Protein AF-A0AA35YUV9-F1 (afdb_monomer)

Solvent-accessible surface area (backbone atoms only — not comparable to full-atom values): 14793 Å² total; per-residue (Å²): 136,84,79,84,72,57,74,78,54,50,56,56,52,52,52,54,55,54,56,64,68,69,67,79,79,71,84,78,80,85,74,84,84,80,89,80,92,79,80,92,79,88,80,82,92,76,89,76,91,75,81,90,77,89,75,86,76,82,78,80,78,82,78,79,84,76,82,74,80,74,80,83,74,73,78,74,83,79,79,75,75,82,75,80,83,77,78,78,79,74,89,76,90,64,97,58,78,59,70,61,61,52,51,54,54,49,54,51,50,49,55,52,49,54,51,51,53,51,51,52,51,50,53,54,50,53,54,48,52,53,48,51,53,51,53,56,65,50,43,59,62,48,53,51,50,52,53,50,53,52,53,53,51,50,53,51,51,52,51,50,52,55,52,48,56,54,49,49,56,52,52,52,53,51,52,51,51,50,53,53,50,53,52,50,51,52,52,49,52,54,51,49,55,52,50,51,55,49,52,53,53,51,51,54,52,50,52,52,52,50,52,52,52,49,54,53,50,52,53,50,53,52,52,53,52,52,53,54,53,54,56,66,74,74,108

pLDDT: mean 80.5, std 20.23, range [40.19, 98.62]

Foldseek 3Di:
DDPPDDPVVVVVVVVVVVVVVPPPPDDDDDDDDDDDDDDDDDDDDDDDDDDDDDDPPPPPPPPPPPPPPPPPPPPPPPPPPPPPPPPPPDPDDDPDPCVVVVVVVVVVVVVVVVVVVVVVVVVVVVVVVVVVVVCVVVPVVVVVVVVVVVVVVVVVVVVVVVVVVVVVVVVVVVVVVVVVVVVVVVVVVVVVVVVVVVVVVVVVVVVVVVVVVVVVVVVVVVVVVVVVVVVVVVD

Mean predicted aligned error: 17.8 Å

Sequence (235 aa):
MLKTVDSKNQILVKYLASINSSVLTGVLPQKEAEGSSKASNAPKKKKHVGKALTMEEEFSSQSTEVERMIHDEEPNDDDIMVSFTDIQFGPREENVPGSLIMSERLAFHSKSYDYEIQKLHGVAKEHHELFVEQVTKMKEPVDLKIAKLKSELSKEVQKMEQNYTLLHGQVDVITTAIAMWLSLILSILISLKSIQKRILRCSKRWMNHYQVSRSLFLRLIFRINQQSLKRLFLN

Structure (mmCIF, N/CA/C/O backbone):
data_AF-A0AA35YUV9-F1
#
_entry.id   AF-A0AA35YUV9-F1
#
loop_
_atom_site.group_PDB
_atom_site.id
_atom_site.type_symbol
_atom_site.label_atom_id
_atom_site.label_alt_id
_atom_site.label_comp_id
_atom_site.label_asym_id
_atom_site.label_entity_id
_atom_site.label_seq_id
_atom_site.pdbx_PDB_ins_code
_atom_site.Cartn_x
_atom_site.Cartn_y
_atom_site.Cartn_z
_atom_site.occupancy
_atom_site.B_iso_or_equiv
_atom_site.auth_seq_id
_atom_site.auth_comp_id
_atom_site.auth_asym_id
_atom_site.auth_atom_id
_atom_site.pdbx_PDB_model_num
ATOM 1 N N . MET A 1 1 ? -13.696 -24.978 -24.643 1.00 43.41 1 MET A N 1
ATOM 2 C CA . MET A 1 1 ? -12.749 -25.655 -23.730 1.00 43.41 1 MET A CA 1
ATOM 3 C C . MET A 1 1 ? -12.412 -24.707 -22.586 1.00 43.41 1 MET A C 1
ATOM 5 O O . MET A 1 1 ? -11.595 -23.813 -22.764 1.00 43.41 1 MET A O 1
ATOM 9 N N . LEU A 1 2 ? -13.110 -24.838 -21.456 1.00 49.72 2 LEU A N 1
ATOM 10 C CA . LEU A 1 2 ? -12.854 -24.060 -20.240 1.00 49.72 2 LEU A CA 1
ATOM 11 C C . LEU A 1 2 ? -11.684 -24.714 -19.503 1.00 49.72 2 LEU A C 1
ATOM 13 O O . LEU A 1 2 ? -11.791 -25.861 -19.079 1.00 49.72 2 LEU A O 1
ATOM 17 N N . LYS A 1 3 ? -10.548 -24.015 -19.413 1.00 67.06 3 LYS A N 1
ATOM 18 C CA . LYS A 1 3 ? -9.411 -24.473 -18.610 1.00 67.06 3 LYS A CA 1
ATOM 19 C C . LYS A 1 3 ? -9.825 -24.419 -17.140 1.00 67.06 3 LYS A C 1
ATOM 21 O O . LYS A 1 3 ? -10.198 -23.359 -16.646 1.00 67.06 3 LYS A O 1
ATOM 26 N N . THR A 1 4 ? -9.782 -25.565 -16.474 1.00 67.19 4 THR A N 1
ATOM 27 C CA . THR A 1 4 ? -9.941 -25.717 -15.028 1.00 67.19 4 THR A CA 1
ATOM 28 C C . THR A 1 4 ? -8.935 -24.816 -14.318 1.00 67.19 4 THR A C 1
ATOM 30 O O . THR A 1 4 ? -7.729 -25.045 -14.369 1.00 67.19 4 THR A O 1
ATOM 33 N N . VAL A 1 5 ? -9.437 -23.740 -13.714 1.00 72.50 5 VAL A N 1
ATOM 34 C CA . VAL A 1 5 ? -8.644 -22.845 -12.871 1.00 72.50 5 VAL A CA 1
ATOM 35 C C . VAL A 1 5 ? -8.341 -23.584 -11.572 1.00 72.50 5 VAL A C 1
ATOM 37 O O . VAL A 1 5 ? -9.255 -24.087 -10.918 1.00 72.50 5 VAL A O 1
ATOM 40 N N . ASP A 1 6 ? -7.054 -23.658 -11.239 1.00 79.69 6 ASP A N 1
ATOM 41 C CA . ASP A 1 6 ? -6.516 -24.266 -10.022 1.00 79.69 6 ASP A CA 1
ATOM 42 C C . ASP A 1 6 ? -7.277 -23.777 -8.773 1.00 79.69 6 ASP A C 1
ATOM 44 O O . ASP A 1 6 ? -7.569 -22.584 -8.635 1.00 79.69 6 ASP A O 1
ATOM 48 N N . SER A 1 7 ? -7.631 -24.689 -7.866 1.00 80.69 7 SER A N 1
ATOM 49 C CA . SER A 1 7 ? -8.512 -24.409 -6.722 1.00 80.69 7 SER A CA 1
ATOM 50 C C . SER A 1 7 ? -7.924 -23.362 -5.771 1.00 80.69 7 SER A C 1
ATOM 52 O O . SER A 1 7 ? -8.668 -22.592 -5.164 1.00 80.69 7 SER A O 1
ATOM 54 N N . LYS A 1 8 ? -6.592 -23.240 -5.722 1.00 80.88 8 LYS A N 1
ATOM 55 C CA . LYS A 1 8 ? -5.897 -22.189 -4.960 1.00 80.88 8 LYS A CA 1
ATOM 56 C C . LYS A 1 8 ? -6.144 -20.786 -5.520 1.00 80.88 8 LYS A C 1
ATOM 58 O O . LYS A 1 8 ? -6.240 -19.826 -4.757 1.00 80.88 8 LYS A O 1
ATOM 63 N N . ASN A 1 9 ? -6.348 -20.664 -6.830 1.00 81.75 9 ASN A N 1
ATOM 64 C CA . ASN A 1 9 ? -6.646 -19.383 -7.466 1.00 81.75 9 ASN A CA 1
ATOM 65 C C . ASN A 1 9 ? -8.116 -18.970 -7.299 1.00 81.75 9 ASN A C 1
ATOM 67 O O . ASN A 1 9 ? -8.424 -17.788 -7.432 1.00 81.75 9 ASN A O 1
ATOM 71 N N . GLN A 1 10 ? -9.027 -19.886 -6.942 1.00 83.81 10 GLN A N 1
ATOM 72 C CA . GLN A 1 10 ? -10.427 -19.520 -6.687 1.00 83.81 10 GLN A CA 1
ATOM 73 C C . GLN A 1 10 ? -10.596 -18.637 -5.448 1.00 83.81 10 GLN A C 1
ATOM 75 O O . GLN A 1 10 ? -11.445 -17.748 -5.453 1.00 83.81 10 GLN A O 1
ATOM 80 N N . ILE A 1 11 ? -9.791 -18.846 -4.403 1.00 84.19 11 ILE A N 1
ATOM 81 C CA . ILE A 1 11 ? -9.849 -18.025 -3.184 1.00 84.19 11 ILE A CA 1
ATOM 82 C C . ILE A 1 11 ? -9.419 -16.588 -3.503 1.00 84.19 11 ILE A C 1
ATOM 84 O O . ILE A 1 11 ? -10.098 -15.639 -3.118 1.00 84.19 11 ILE A O 1
ATOM 88 N N . LEU A 1 12 ? -8.348 -16.430 -4.285 1.00 81.00 12 LEU A N 1
ATOM 89 C CA . LEU A 1 12 ? -7.831 -15.123 -4.692 1.00 81.00 12 LEU A CA 1
ATOM 90 C C . LEU A 1 12 ? -8.812 -14.379 -5.612 1.00 81.00 12 LEU A C 1
ATOM 92 O O . LEU A 1 12 ? -9.040 -13.183 -5.439 1.00 81.00 12 LEU A O 1
ATOM 96 N N . VAL A 1 13 ? -9.461 -15.094 -6.538 1.00 86.88 13 VAL A N 1
ATOM 97 C CA . VAL A 1 13 ? -10.505 -14.528 -7.408 1.00 86.88 13 VAL A CA 1
ATOM 98 C C . VAL A 1 13 ? -11.741 -14.108 -6.601 1.00 86.88 13 VAL A C 1
ATOM 100 O O . VAL A 1 13 ? -12.273 -13.025 -6.839 1.00 86.88 13 VAL A O 1
ATOM 103 N N . LYS A 1 14 ? -12.174 -14.903 -5.610 1.00 86.44 14 LYS A N 1
ATOM 104 C CA . LYS A 1 14 ? -13.286 -14.532 -4.713 1.00 86.44 14 LYS A CA 1
ATOM 105 C C . LYS A 1 14 ? -12.957 -13.304 -3.861 1.00 86.44 14 LYS A C 1
ATOM 107 O O . LYS A 1 14 ? -13.803 -12.427 -3.716 1.00 86.44 14 LYS A O 1
ATOM 112 N N . TYR A 1 15 ? -11.732 -13.212 -3.348 1.00 82.88 15 TYR A N 1
ATOM 113 C CA . TYR A 1 15 ? -11.291 -12.070 -2.548 1.00 82.88 15 TYR A CA 1
ATOM 114 C C . TYR A 1 15 ? -11.245 -10.774 -3.376 1.00 82.88 15 TYR A C 1
ATOM 116 O O . TYR A 1 15 ? -11.779 -9.749 -2.957 1.00 82.88 15 TYR A O 1
ATOM 124 N N . LEU A 1 16 ? -10.707 -10.829 -4.601 1.00 82.88 16 LEU A N 1
ATOM 125 C CA . LEU A 1 16 ? -10.675 -9.678 -5.513 1.00 82.88 16 LEU A CA 1
ATOM 126 C C . LEU A 1 16 ? -12.077 -9.239 -5.969 1.00 82.88 16 LEU A C 1
ATOM 128 O O . LEU A 1 16 ? -12.342 -8.042 -6.073 1.00 82.88 16 LEU A O 1
ATOM 132 N N . ALA A 1 17 ? -12.996 -10.184 -6.191 1.00 79.94 17 ALA A N 1
ATOM 133 C CA . ALA A 1 17 ? -14.391 -9.866 -6.497 1.00 79.94 17 ALA A CA 1
ATOM 134 C C . ALA A 1 17 ? -15.101 -9.168 -5.319 1.00 79.94 17 ALA A C 1
ATOM 136 O O . ALA A 1 17 ? -15.888 -8.247 -5.536 1.00 79.94 17 ALA A O 1
ATOM 137 N N . SER A 1 18 ? -14.781 -9.548 -4.076 1.00 77.94 18 SER A N 1
ATOM 138 C CA . SER A 1 18 ? -15.351 -8.933 -2.870 1.00 77.94 18 SER A CA 1
ATOM 139 C C . SER A 1 18 ? -14.899 -7.484 -2.662 1.00 77.94 18 SER A C 1
ATOM 141 O O . SER A 1 18 ? -15.686 -6.673 -2.180 1.00 77.94 18 SER A O 1
ATOM 143 N N . ILE A 1 19 ? -13.660 -7.141 -3.029 1.00 76.06 19 ILE A N 1
ATOM 144 C CA . ILE A 1 19 ? -13.126 -5.775 -2.883 1.00 76.06 19 ILE A CA 1
ATOM 145 C C . ILE A 1 19 ? -13.772 -4.822 -3.896 1.00 76.06 19 ILE A C 1
ATOM 147 O O . ILE A 1 19 ? -14.133 -3.699 -3.556 1.00 76.06 19 ILE A O 1
ATOM 151 N N . ASN A 1 20 ? -13.982 -5.273 -5.133 1.00 66.31 20 ASN A N 1
ATOM 152 C CA . ASN A 1 20 ? -14.582 -4.424 -6.165 1.00 66.31 20 ASN A CA 1
ATOM 153 C C . ASN A 1 20 ? -16.078 -4.160 -5.927 1.00 66.31 20 ASN A C 1
ATOM 155 O O . ASN A 1 20 ? -16.602 -3.149 -6.389 1.00 66.31 20 ASN A O 1
ATOM 159 N N . SER A 1 21 ? -16.763 -5.033 -5.182 1.00 62.94 21 SER A N 1
ATOM 160 C CA . SER A 1 21 ? -18.184 -4.863 -4.862 1.00 62.94 21 SER A CA 1
ATOM 161 C C . SER A 1 21 ? -18.452 -3.823 -3.768 1.00 62.94 21 SER A C 1
ATOM 163 O O . SER A 1 21 ? -19.570 -3.317 -3.701 1.00 62.94 21 SER A O 1
ATOM 165 N N . SER A 1 22 ? -17.482 -3.499 -2.904 1.00 53.88 22 SER A N 1
ATOM 166 C CA . SER A 1 22 ? -17.700 -2.572 -1.781 1.00 53.88 22 SER A CA 1
ATOM 167 C C . SER A 1 22 ? -17.312 -1.121 -2.084 1.00 53.88 22 SER A C 1
ATOM 169 O O . SER A 1 22 ? -17.716 -0.220 -1.354 1.00 53.88 22 SER A O 1
ATOM 171 N N . VAL A 1 23 ? -16.582 -0.865 -3.175 1.00 53.91 23 VAL A N 1
ATOM 172 C CA . VAL A 1 23 ? -16.054 0.475 -3.499 1.00 53.91 23 VAL A CA 1
ATOM 173 C C . VAL A 1 23 ? -17.002 1.310 -4.381 1.00 53.91 23 VAL A C 1
ATOM 175 O O . VAL A 1 23 ? -16.834 2.521 -4.478 1.00 53.91 23 VAL A O 1
ATOM 178 N N . LEU A 1 24 ? -18.050 0.728 -4.979 1.00 50.75 24 LEU A N 1
ATOM 179 C CA . LEU A 1 24 ? -18.859 1.436 -5.988 1.00 50.75 24 LEU A CA 1
ATOM 180 C C . LEU A 1 24 ? -20.084 2.220 -5.464 1.00 50.75 24 LEU A C 1
ATOM 182 O O . LEU A 1 24 ? -20.829 2.762 -6.274 1.00 50.75 24 LEU A O 1
ATOM 186 N N . THR A 1 25 ? -20.306 2.338 -4.147 1.00 49.75 25 THR A N 1
ATOM 187 C CA . THR A 1 25 ? -21.496 3.067 -3.632 1.00 49.75 25 THR A CA 1
ATOM 188 C C . THR A 1 25 ? -21.218 3.998 -2.447 1.00 49.75 25 THR A C 1
ATOM 190 O O . THR A 1 25 ? -22.087 4.241 -1.615 1.00 49.75 25 THR A O 1
ATOM 193 N N . GLY A 1 26 ? -20.002 4.541 -2.360 1.00 45.31 26 GLY A N 1
ATOM 194 C CA . GLY A 1 26 ? -19.625 5.521 -1.340 1.00 45.31 26 GLY A CA 1
ATOM 195 C C . GLY A 1 26 ? -19.586 6.940 -1.895 1.00 45.31 26 GLY A C 1
ATOM 196 O O . GLY A 1 26 ? -18.556 7.380 -2.394 1.00 45.31 26 GLY A O 1
ATOM 197 N N . VAL A 1 27 ? -20.713 7.643 -1.798 1.00 46.81 27 VAL A N 1
ATOM 198 C CA . VAL A 1 27 ? -20.853 9.091 -1.999 1.00 46.81 27 VAL A CA 1
ATOM 199 C C . VAL A 1 27 ? -19.763 9.836 -1.216 1.00 46.81 27 VAL A C 1
ATOM 201 O O . VAL A 1 27 ? -19.662 9.718 0.003 1.00 46.81 27 VAL A O 1
ATOM 204 N N . LEU A 1 28 ? -18.943 10.595 -1.941 1.00 40.97 28 LEU A N 1
ATOM 205 C CA . LEU A 1 28 ? -17.886 11.457 -1.414 1.00 40.97 28 LEU A CA 1
ATOM 206 C C . LEU A 1 28 ? -18.519 12.669 -0.702 1.00 40.97 28 LEU A C 1
ATOM 208 O O . LEU A 1 28 ? -19.217 13.440 -1.364 1.00 40.97 28 LEU A O 1
ATOM 212 N N . PRO A 1 29 ? -18.278 12.905 0.601 1.00 45.56 29 PRO A N 1
ATOM 213 C CA . PRO A 1 29 ? -18.616 14.183 1.204 1.00 45.56 29 PRO A CA 1
ATOM 214 C C . PRO A 1 29 ? -17.596 15.226 0.734 1.00 45.56 29 PRO A C 1
ATOM 216 O O . PRO A 1 29 ? -16.416 15.174 1.087 1.00 45.56 29 PRO A O 1
ATOM 219 N N . GLN A 1 30 ? -18.060 16.181 -0.076 1.00 48.44 30 GLN A N 1
ATOM 220 C CA . GLN A 1 30 ? -17.361 17.443 -0.300 1.00 48.44 30 GLN A CA 1
ATOM 221 C C . GLN A 1 30 ? -17.155 18.125 1.053 1.00 48.44 30 GLN A C 1
ATOM 223 O O . GLN A 1 30 ? -18.113 18.535 1.705 1.00 48.44 30 GLN A O 1
ATOM 228 N N . LYS A 1 31 ? -15.896 18.235 1.476 1.00 52.25 31 LYS A N 1
ATOM 229 C CA . LYS A 1 31 ? -15.502 19.080 2.598 1.00 52.25 31 LYS A CA 1
ATOM 230 C C . LYS A 1 31 ? -14.867 20.334 2.017 1.00 52.25 31 LYS A C 1
ATOM 232 O O . LYS A 1 31 ? -13.771 20.283 1.463 1.00 52.25 31 LYS A O 1
ATOM 237 N N . GLU A 1 32 ? -15.622 21.421 2.092 1.00 43.94 32 GLU A N 1
ATOM 238 C CA . GLU A 1 32 ? -15.197 22.763 1.721 1.00 43.94 32 GLU A CA 1
ATOM 239 C C . GLU A 1 32 ? -13.959 23.162 2.529 1.00 43.94 32 GLU A C 1
ATOM 241 O O . GLU A 1 32 ? -13.873 22.957 3.743 1.00 43.94 32 GLU A O 1
ATOM 246 N N . ALA A 1 33 ? -12.973 23.682 1.808 1.00 46.41 33 ALA A N 1
ATOM 247 C CA . ALA A 1 33 ? -11.732 24.195 2.342 1.00 46.41 33 ALA A CA 1
ATOM 248 C C . ALA A 1 33 ? -11.837 25.720 2.462 1.00 46.41 33 ALA A C 1
ATOM 250 O O . ALA A 1 33 ? -11.680 26.435 1.477 1.00 46.41 33 ALA A O 1
ATOM 251 N N . GLU A 1 34 ? -12.031 26.207 3.682 1.00 44.97 34 GLU A N 1
ATOM 252 C CA . GLU A 1 34 ? -11.594 27.536 4.114 1.00 44.97 34 GLU A CA 1
ATOM 253 C C . GLU A 1 34 ? -10.526 27.280 5.190 1.00 44.97 34 GLU A C 1
ATOM 255 O O . GLU A 1 34 ? -10.748 26.555 6.154 1.00 44.97 34 GLU A O 1
ATOM 260 N N . GLY A 1 35 ? -9.262 27.644 5.000 1.00 55.53 35 GLY A N 1
ATOM 261 C CA . GLY A 1 35 ? -8.818 29.027 4.938 1.00 55.53 35 GLY A CA 1
ATOM 262 C C . GLY A 1 35 ? -8.160 29.377 6.276 1.00 55.53 35 GLY A C 1
ATOM 263 O O . GLY A 1 35 ? -8.787 29.968 7.144 1.00 55.53 35 GLY A O 1
ATOM 264 N N . SER A 1 36 ? -6.893 28.999 6.481 1.00 47.97 36 SER A N 1
ATOM 265 C CA . SER A 1 36 ? -6.099 29.579 7.572 1.00 47.97 36 SER A CA 1
ATOM 266 C C . SER A 1 36 ? -4.606 29.526 7.269 1.00 47.97 36 SER A C 1
ATOM 268 O O . SER A 1 36 ? -3.929 28.508 7.394 1.00 47.97 36 SER A O 1
ATOM 270 N N . SER A 1 37 ? -4.108 30.675 6.837 1.00 62.41 37 SER A N 1
ATOM 271 C CA . SER A 1 37 ? -2.704 31.032 6.743 1.00 62.41 37 SER A CA 1
ATOM 272 C C . SER A 1 37 ? -2.105 31.180 8.145 1.00 62.41 37 SER A C 1
ATOM 274 O O . SER A 1 37 ? -2.557 32.005 8.938 1.00 62.41 37 SER A O 1
ATOM 276 N N . LYS A 1 38 ? -1.032 30.436 8.452 1.00 49.50 38 LYS A N 1
ATOM 277 C CA . LYS A 1 38 ? -0.156 30.783 9.581 1.00 49.50 38 LYS A CA 1
ATOM 278 C C . LYS A 1 38 ? 1.299 30.365 9.369 1.00 49.50 38 LYS A C 1
ATOM 280 O O . LYS A 1 38 ? 1.666 29.203 9.469 1.00 49.50 38 LYS A O 1
ATOM 285 N N . ALA A 1 39 ? 2.075 31.401 9.055 1.00 44.09 39 ALA A N 1
ATOM 286 C CA . ALA A 1 39 ? 3.432 31.717 9.491 1.00 44.09 39 ALA A CA 1
ATOM 287 C C . ALA A 1 39 ? 4.390 30.564 9.841 1.00 44.09 39 ALA A C 1
ATOM 289 O O . ALA A 1 39 ? 4.284 29.895 10.867 1.00 44.09 39 ALA A O 1
ATOM 290 N N . SER A 1 40 ? 5.433 30.486 9.015 1.00 58.78 40 SER A N 1
ATOM 291 C CA . SER A 1 40 ? 6.710 29.834 9.273 1.00 58.78 40 SER A CA 1
ATOM 292 C C . SER A 1 40 ? 7.345 30.298 10.584 1.00 58.78 40 SER A C 1
ATOM 294 O O . SER A 1 40 ? 7.550 31.495 10.768 1.00 58.78 40 SER A O 1
ATOM 296 N N . ASN A 1 41 ? 7.777 29.355 11.418 1.00 50.81 41 ASN A N 1
ATOM 297 C CA . ASN A 1 41 ? 8.855 29.579 12.375 1.00 50.81 41 ASN A CA 1
ATOM 298 C C . ASN A 1 41 ? 9.716 28.316 12.467 1.00 50.81 41 ASN A C 1
ATOM 300 O O . ASN A 1 41 ? 9.282 27.269 12.940 1.00 50.81 41 ASN A O 1
ATOM 304 N N . ALA A 1 42 ? 10.949 28.433 11.980 1.00 54.28 42 ALA A N 1
ATOM 305 C CA . ALA A 1 42 ? 12.001 27.442 12.141 1.00 54.28 42 ALA A CA 1
ATOM 306 C C . ALA A 1 42 ? 12.551 27.461 13.577 1.00 54.28 42 ALA A C 1
ATOM 308 O O . ALA A 1 42 ? 12.717 28.539 14.155 1.00 54.28 42 ALA A O 1
ATOM 309 N N . PRO A 1 43 ? 12.975 26.301 14.109 1.00 52.78 43 PRO A N 1
ATOM 310 C CA . PRO A 1 43 ? 14.140 26.323 14.983 1.00 52.78 43 PRO A CA 1
ATOM 311 C C . PRO A 1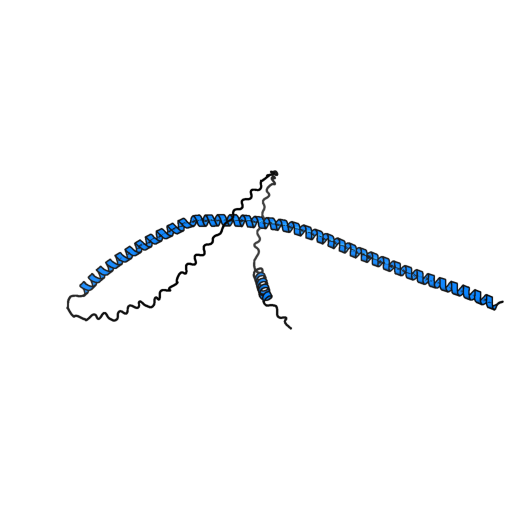 43 ? 15.148 25.192 14.719 1.00 52.78 43 PRO A C 1
ATOM 313 O O . PRO A 1 43 ? 14.860 24.004 14.795 1.00 52.78 43 PRO A O 1
ATOM 316 N N . LYS A 1 44 ? 16.380 25.644 14.464 1.00 54.62 44 LYS A N 1
ATOM 317 C CA . LYS A 1 44 ? 17.661 25.203 15.045 1.00 54.62 44 LYS A CA 1
ATOM 318 C C . LYS A 1 44 ? 17.843 23.701 15.329 1.00 54.62 44 LYS A C 1
ATOM 320 O O . LYS A 1 44 ? 17.421 23.170 16.351 1.00 54.62 44 LYS A O 1
ATOM 325 N N . LYS A 1 45 ? 18.683 23.091 14.482 1.00 55.56 45 LYS A N 1
ATOM 326 C CA . LYS A 1 45 ? 19.417 21.840 14.718 1.00 55.56 45 LYS A CA 1
ATOM 327 C C . LYS A 1 45 ? 20.094 21.846 16.100 1.00 55.56 45 LYS A C 1
ATOM 329 O O . LYS A 1 45 ? 21.040 22.601 16.317 1.00 55.56 45 LYS A O 1
ATOM 334 N N . LYS A 1 46 ? 19.672 20.949 16.994 1.00 60.62 46 LYS A N 1
ATOM 335 C CA . LYS A 1 46 ? 20.467 20.497 18.146 1.00 60.62 46 LYS A CA 1
ATOM 336 C C . LYS A 1 46 ? 21.010 19.103 17.837 1.00 60.62 46 LYS A C 1
ATOM 338 O O . LYS A 1 46 ? 20.262 18.147 17.678 1.00 60.62 46 LYS A O 1
ATOM 343 N N . LYS A 1 47 ? 22.335 19.028 17.721 1.00 66.19 47 LYS A N 1
ATOM 344 C CA . LYS A 1 47 ? 23.126 17.804 17.589 1.00 66.19 47 LYS A CA 1
ATOM 345 C C . LYS A 1 47 ? 23.109 17.091 18.943 1.00 66.19 47 LYS A C 1
ATOM 347 O O . LYS A 1 47 ? 23.748 17.569 19.875 1.00 66.19 47 LYS A O 1
ATOM 352 N N . HIS A 1 48 ? 22.373 15.987 19.057 1.00 50.53 48 HIS A N 1
ATOM 353 C CA . HIS A 1 48 ? 22.442 15.113 20.225 1.00 50.53 48 HIS A CA 1
ATOM 354 C C . HIS A 1 48 ? 23.312 13.903 19.882 1.00 50.53 48 HIS A C 1
ATOM 356 O O . HIS A 1 48 ? 22.959 13.078 19.046 1.00 50.53 48 HIS A O 1
ATOM 362 N N . VAL A 1 49 ? 24.482 13.840 20.514 1.00 60.75 49 VAL A N 1
ATOM 363 C CA . VAL A 1 49 ? 25.296 12.629 20.632 1.00 60.75 49 VAL A CA 1
ATOM 364 C C . VAL A 1 49 ? 24.620 11.782 21.709 1.00 60.75 49 VAL A C 1
ATOM 366 O O . VAL A 1 49 ? 24.447 12.246 22.835 1.00 60.75 49 VAL A O 1
ATOM 369 N N . GLY A 1 50 ? 24.149 10.592 21.345 1.00 43.94 50 GLY A N 1
ATOM 370 C CA . GLY A 1 50 ? 23.440 9.670 22.231 1.00 43.94 50 GLY A CA 1
ATOM 371 C C . GLY A 1 50 ? 24.089 8.296 22.166 1.00 43.94 50 GLY A C 1
ATOM 372 O O . GLY A 1 50 ? 24.092 7.667 21.115 1.00 43.94 50 GLY A O 1
ATOM 373 N N . LYS A 1 51 ? 24.685 7.899 23.291 1.00 55.81 51 LYS A N 1
ATOM 374 C CA . LYS A 1 51 ? 25.344 6.619 23.564 1.00 55.81 51 LYS A CA 1
ATOM 375 C C . LYS A 1 51 ? 24.414 5.431 23.296 1.00 55.81 51 LYS A C 1
ATOM 377 O O . LYS A 1 51 ? 23.247 5.470 23.673 1.00 55.81 51 LYS A O 1
ATOM 382 N N . ALA A 1 52 ? 24.980 4.372 22.723 1.00 48.59 52 ALA A N 1
ATOM 383 C CA . ALA A 1 52 ? 24.389 3.043 22.724 1.00 48.59 52 ALA A CA 1
ATOM 384 C C . ALA A 1 52 ? 24.330 2.522 24.167 1.00 48.59 52 ALA A C 1
ATOM 386 O O . ALA A 1 52 ? 25.354 2.476 24.851 1.00 48.59 52 ALA A O 1
ATOM 387 N N . LEU A 1 53 ? 23.132 2.167 24.624 1.00 46.47 53 LEU A N 1
ATOM 388 C CA . LEU A 1 53 ? 22.924 1.390 25.836 1.00 46.47 53 LEU A CA 1
ATOM 389 C C . LEU A 1 53 ? 22.056 0.202 25.434 1.00 46.47 53 LEU A C 1
ATOM 391 O O . LEU A 1 53 ? 20.841 0.310 25.289 1.00 46.47 53 LEU A O 1
ATOM 395 N N . THR A 1 54 ? 22.740 -0.894 25.136 1.00 42.31 54 THR A N 1
ATOM 396 C CA . THR A 1 54 ? 22.166 -2.208 24.879 1.00 42.31 54 THR A CA 1
ATOM 397 C C . THR A 1 54 ? 21.639 -2.723 26.214 1.00 42.31 54 THR A C 1
ATOM 399 O O . THR A 1 54 ? 22.423 -3.087 27.085 1.00 42.31 54 THR A O 1
ATOM 402 N N . MET A 1 55 ? 20.324 -2.672 26.416 1.00 49.84 55 MET A N 1
ATOM 403 C CA . MET A 1 55 ? 19.667 -3.495 27.426 1.00 49.84 55 MET A CA 1
ATOM 404 C C . MET A 1 55 ? 19.056 -4.674 26.684 1.00 49.84 55 MET A C 1
ATOM 406 O O . MET A 1 55 ? 18.033 -4.536 26.018 1.00 49.84 55 MET A O 1
ATOM 410 N N . GLU A 1 56 ? 19.750 -5.806 26.740 1.00 50.25 56 GLU A N 1
ATOM 411 C CA . GLU A 1 56 ? 19.142 -7.101 26.471 1.00 50.25 56 GLU A CA 1
ATOM 412 C C . GLU A 1 56 ? 18.255 -7.422 27.673 1.00 50.25 56 GLU A C 1
ATOM 414 O O . GLU A 1 56 ? 18.730 -7.818 28.734 1.00 50.25 56 GLU A O 1
ATOM 419 N N . GLU A 1 57 ? 16.963 -7.138 27.534 1.00 50.50 57 GLU A N 1
ATOM 420 C CA . GLU A 1 57 ? 15.944 -7.603 28.465 1.00 50.50 57 GLU A CA 1
ATOM 421 C C . GLU A 1 57 ? 15.326 -8.861 27.852 1.00 50.50 57 GLU A C 1
ATOM 423 O O . GLU A 1 57 ? 14.393 -8.815 27.047 1.00 50.50 57 GLU A O 1
ATOM 428 N N . GLU A 1 58 ? 15.938 -9.999 28.180 1.00 45.47 58 GLU A N 1
ATOM 429 C CA . GLU A 1 58 ? 15.407 -11.332 27.919 1.00 45.47 58 GLU A CA 1
ATOM 430 C C . GLU A 1 58 ? 14.097 -11.508 28.701 1.00 45.47 58 GLU A C 1
ATOM 432 O O . GLU A 1 58 ? 14.078 -11.890 29.872 1.00 45.47 58 GLU A O 1
ATOM 437 N N . PHE A 1 59 ? 12.967 -11.228 28.050 1.00 40.19 59 PHE A N 1
ATOM 438 C CA . PHE A 1 59 ? 11.653 -11.633 28.542 1.00 40.19 59 PHE A CA 1
ATOM 439 C C . PHE A 1 59 ? 11.504 -13.153 28.402 1.00 40.19 59 PHE A C 1
ATOM 441 O O . PHE A 1 59 ? 10.984 -13.671 27.411 1.00 40.19 59 PHE A O 1
ATOM 448 N N . SER A 1 60 ? 11.963 -13.869 29.429 1.00 49.75 60 SER A N 1
ATOM 449 C CA . SER A 1 60 ? 11.646 -15.276 29.668 1.00 49.75 60 SER A CA 1
ATOM 450 C C . SER A 1 60 ? 10.134 -15.431 29.851 1.00 49.75 60 SER A C 1
ATOM 452 O O . SER A 1 60 ? 9.572 -15.168 30.914 1.00 49.75 60 SER A O 1
ATOM 454 N N . SER A 1 61 ? 9.457 -15.818 28.771 1.00 47.19 61 SER A N 1
ATOM 455 C CA . SER A 1 61 ? 8.035 -16.152 28.770 1.00 47.19 61 SER A CA 1
ATOM 456 C C . SER A 1 61 ? 7.875 -17.621 29.158 1.00 47.19 61 SER A C 1
ATOM 458 O O . SER A 1 61 ? 7.766 -18.493 28.302 1.00 47.19 61 SER A O 1
ATOM 460 N N . GLN A 1 62 ? 7.881 -17.910 30.461 1.00 45.00 62 GLN A N 1
ATOM 461 C CA . GLN A 1 62 ? 7.333 -19.167 30.971 1.00 45.00 62 GLN A CA 1
ATOM 462 C C . GLN A 1 62 ? 5.804 -19.064 30.969 1.00 45.00 62 GLN A C 1
ATOM 464 O O . GLN A 1 62 ? 5.185 -18.616 31.931 1.00 45.00 62 GLN A O 1
ATOM 469 N N . SER A 1 63 ? 5.189 -19.454 29.854 1.00 45.28 63 SER A N 1
ATOM 470 C CA . SER A 1 63 ? 3.760 -19.749 29.806 1.00 45.28 63 SER A CA 1
ATOM 471 C C . SER A 1 63 ? 3.537 -21.123 30.426 1.00 45.28 63 SER A C 1
ATOM 473 O O . SER A 1 63 ? 3.723 -22.150 29.782 1.00 45.28 63 SER A O 1
ATOM 475 N N . THR A 1 64 ? 3.179 -21.136 31.707 1.00 50.22 64 THR A N 1
ATOM 476 C CA . THR A 1 64 ? 2.712 -22.339 32.396 1.00 50.22 64 THR A CA 1
ATOM 477 C C . THR A 1 64 ? 1.313 -22.669 31.884 1.00 50.22 64 THR A C 1
ATOM 479 O O . THR A 1 64 ? 0.318 -22.076 32.301 1.00 50.22 64 THR A O 1
ATOM 482 N N . GLU A 1 65 ? 1.263 -23.596 30.935 1.00 47.12 65 GLU A N 1
ATOM 483 C CA . GLU A 1 65 ? 0.069 -24.264 30.427 1.00 47.12 65 GLU A CA 1
ATOM 484 C C . GLU A 1 65 ? -0.527 -25.126 31.553 1.00 47.12 65 GLU A C 1
ATOM 486 O O . GLU A 1 65 ? -0.205 -26.296 31.729 1.00 47.12 65 GLU A O 1
ATOM 491 N N . VAL A 1 66 ? -1.340 -24.501 32.408 1.00 57.25 66 VAL A N 1
ATOM 492 C CA . VAL A 1 66 ? -2.208 -25.205 33.358 1.00 57.25 66 VAL A CA 1
ATOM 493 C C . VAL A 1 66 ? -3.523 -25.464 32.639 1.00 57.25 66 VAL A C 1
ATOM 495 O O . VAL A 1 66 ? -4.475 -24.688 32.728 1.00 57.25 66 VAL A O 1
ATOM 498 N N . GLU A 1 67 ? -3.539 -26.563 31.895 1.00 45.09 67 GLU A N 1
ATOM 499 C CA . GLU A 1 67 ? -4.723 -27.176 31.306 1.00 45.09 67 GLU A CA 1
ATOM 500 C C . GLU A 1 67 ? -5.589 -27.743 32.447 1.00 45.09 67 GLU A C 1
ATOM 502 O O . GLU A 1 67 ? -5.523 -28.912 32.822 1.00 45.09 67 GLU A O 1
ATOM 507 N N . ARG A 1 68 ? -6.363 -26.868 33.100 1.00 54.91 68 ARG A N 1
ATOM 508 C CA . ARG A 1 68 ? -7.450 -27.291 33.985 1.00 54.91 68 ARG A CA 1
ATOM 509 C C . ARG A 1 68 ? -8.594 -27.758 33.094 1.00 54.91 68 ARG A C 1
ATOM 511 O O . ARG A 1 68 ? -9.361 -26.936 32.604 1.00 54.91 68 ARG A O 1
ATOM 518 N N . MET A 1 69 ? -8.678 -29.072 32.897 1.00 43.59 69 MET A N 1
ATOM 519 C CA . MET A 1 69 ? -9.882 -29.749 32.421 1.00 43.59 69 MET A CA 1
ATOM 520 C C . MET A 1 69 ? -11.025 -29.408 33.384 1.00 43.59 69 MET A C 1
ATOM 522 O O . MET A 1 69 ? -11.127 -29.973 34.473 1.00 43.59 69 MET A O 1
ATOM 526 N N . ILE A 1 70 ? -11.835 -28.417 33.021 1.00 56.72 70 ILE A N 1
ATOM 527 C CA . ILE A 1 70 ? -13.133 -28.187 33.645 1.00 56.72 70 ILE A CA 1
ATOM 528 C C . ILE A 1 70 ? -14.018 -29.296 33.091 1.00 56.72 70 ILE A C 1
ATOM 530 O O . ILE A 1 70 ? -14.259 -29.378 31.890 1.00 56.72 70 ILE A O 1
ATOM 534 N N . HIS A 1 71 ? -14.375 -30.225 33.968 1.00 56.19 71 HIS A N 1
ATOM 535 C CA . HIS A 1 71 ? -15.339 -31.263 33.673 1.00 56.19 71 HIS A CA 1
ATOM 536 C C . HIS A 1 71 ? -16.702 -30.571 33.594 1.00 56.19 71 HIS A C 1
ATOM 538 O O . HIS A 1 71 ? -17.285 -30.236 34.623 1.00 56.19 71 HIS A O 1
ATOM 544 N N . ASP A 1 72 ? -17.161 -30.296 32.374 1.00 53.94 72 ASP A N 1
ATOM 545 C CA . ASP A 1 72 ? -18.529 -29.863 32.092 1.00 53.94 72 ASP A CA 1
ATOM 546 C C . ASP A 1 72 ? -19.463 -31.070 32.306 1.00 53.94 72 ASP A C 1
ATOM 548 O O . ASP A 1 72 ? -19.936 -31.698 31.361 1.00 53.94 72 ASP A O 1
ATOM 552 N N . GLU A 1 73 ? -19.652 -31.473 33.565 1.00 63.00 73 GLU A N 1
ATOM 553 C CA . GLU A 1 73 ? -20.779 -32.319 33.961 1.00 63.00 73 GLU A CA 1
ATOM 554 C C . GLU A 1 73 ? -22.029 -31.441 33.916 1.00 63.00 73 GLU A C 1
ATOM 556 O O . GLU A 1 73 ? -22.361 -30.717 34.855 1.00 63.00 73 GLU A O 1
ATOM 561 N N . GLU A 1 74 ? -22.666 -31.452 32.749 1.00 71.31 74 GLU A N 1
ATOM 562 C CA . GLU A 1 74 ? -23.981 -30.881 32.500 1.00 71.31 74 GLU A CA 1
ATOM 563 C C . GLU A 1 74 ? -24.966 -31.495 33.516 1.00 71.31 74 GLU A C 1
ATOM 565 O O . GLU A 1 74 ? -25.158 -32.716 33.513 1.00 71.31 74 GLU A O 1
ATOM 570 N N . PRO A 1 75 ? -25.527 -30.707 34.456 1.00 67.38 75 PRO A N 1
ATOM 571 C CA . PRO A 1 75 ? -26.462 -31.237 35.434 1.00 67.38 75 PRO A CA 1
ATOM 572 C C . PRO A 1 75 ? -27.700 -31.734 34.686 1.00 67.38 75 PRO A C 1
ATOM 574 O O . PRO A 1 75 ? -28.391 -30.971 34.016 1.00 67.38 75 PRO A O 1
ATOM 577 N N . ASN A 1 76 ? -27.940 -33.040 34.775 1.00 69.88 76 ASN A N 1
ATOM 578 C CA . ASN A 1 76 ? -29.113 -33.695 34.220 1.00 69.88 76 ASN A CA 1
ATOM 579 C C . ASN A 1 76 ? -30.351 -33.221 35.006 1.00 69.88 76 ASN A C 1
ATOM 581 O O . ASN A 1 76 ? -30.702 -33.800 36.034 1.00 69.88 76 ASN A O 1
ATOM 585 N N . ASP A 1 77 ? -30.980 -32.136 34.549 1.00 72.00 77 ASP A N 1
ATOM 586 C CA . ASP A 1 77 ? -32.164 -31.505 35.163 1.00 72.00 77 ASP A CA 1
ATOM 587 C C . ASP A 1 77 ? -33.429 -32.398 35.128 1.00 72.00 77 ASP A C 1
ATOM 589 O O . ASP A 1 77 ? -34.478 -32.025 35.658 1.00 72.00 77 ASP A O 1
ATOM 593 N N . ASP A 1 78 ? -33.341 -33.603 34.558 1.00 73.12 78 ASP A N 1
ATOM 594 C CA . ASP A 1 78 ? -34.474 -34.510 34.356 1.00 73.12 78 ASP A CA 1
ATOM 595 C C . ASP A 1 78 ? -34.805 -35.411 35.572 1.00 73.12 78 ASP A C 1
ATOM 597 O O . ASP A 1 78 ? -35.857 -36.054 35.586 1.00 73.12 78 ASP A O 1
ATOM 601 N N . ASP A 1 79 ? -33.982 -35.437 36.632 1.00 63.19 79 ASP A N 1
ATOM 602 C CA . ASP A 1 79 ? -34.091 -36.458 37.696 1.00 63.19 79 ASP A CA 1
ATOM 603 C C . ASP A 1 79 ? -34.760 -36.012 39.020 1.00 63.19 79 ASP A C 1
ATOM 605 O O . ASP A 1 79 ? -34.805 -36.788 39.978 1.00 63.19 79 ASP A O 1
ATOM 609 N N . ILE A 1 80 ? -35.355 -34.812 39.115 1.00 62.06 80 ILE A N 1
ATOM 610 C CA . ILE A 1 80 ? -36.153 -34.406 40.303 1.00 62.06 80 ILE A CA 1
ATOM 611 C C . ILE A 1 80 ? -37.605 -34.096 39.913 1.00 62.06 80 ILE A C 1
ATOM 613 O O . ILE A 1 80 ? -38.195 -33.069 40.240 1.00 62.06 80 ILE A O 1
ATOM 617 N N . MET A 1 81 ? -38.240 -35.046 39.232 1.00 62.31 81 MET A N 1
ATOM 618 C CA . MET A 1 81 ? -39.699 -35.115 39.159 1.00 62.31 81 MET A CA 1
ATOM 619 C C . MET A 1 81 ? -40.232 -35.683 40.483 1.00 62.31 81 MET A C 1
ATOM 621 O O . MET A 1 81 ? -40.442 -36.886 40.621 1.00 62.31 81 MET A O 1
ATOM 625 N N . VAL A 1 82 ? -40.442 -34.823 41.488 1.00 57.03 82 VAL A N 1
ATOM 626 C CA . VAL A 1 82 ? -41.126 -35.208 42.737 1.00 57.03 82 VAL A CA 1
ATOM 627 C C . VAL A 1 82 ? -42.591 -35.522 42.408 1.00 57.03 82 VAL A C 1
ATOM 629 O O . VAL A 1 82 ? -43.441 -34.634 42.343 1.00 57.03 82 VAL A O 1
ATOM 632 N N . SER A 1 83 ? -42.904 -36.792 42.154 1.00 60.59 83 SER A N 1
ATOM 633 C CA . SER A 1 83 ? -44.273 -37.259 41.935 1.00 60.59 83 SER A CA 1
ATOM 634 C C . SER A 1 83 ? -45.055 -37.234 43.253 1.00 60.59 83 SER A C 1
ATOM 636 O O . SER A 1 83 ? -44.832 -38.055 44.139 1.00 60.59 83 SER A O 1
ATOM 638 N N . PHE A 1 84 ? -46.002 -36.302 43.380 1.00 54.38 84 PHE A N 1
ATOM 639 C CA . PHE A 1 84 ? -46.874 -36.111 44.554 1.00 54.38 84 PHE A CA 1
ATOM 640 C C . PHE A 1 84 ? -47.975 -37.185 44.726 1.00 54.38 84 PHE A C 1
ATOM 642 O O . PHE A 1 84 ? -49.005 -36.926 45.346 1.00 54.38 84 PHE A O 1
ATOM 649 N N . THR A 1 85 ? -47.811 -38.391 44.183 1.00 60.75 85 THR A N 1
ATOM 650 C CA . THR A 1 85 ? -48.907 -39.373 44.076 1.00 60.75 85 THR A CA 1
ATOM 651 C C . THR A 1 85 ? -49.304 -40.073 45.380 1.00 60.75 85 THR A C 1
ATOM 653 O O . THR A 1 85 ? -50.383 -40.658 45.418 1.00 60.75 85 THR A O 1
ATOM 656 N N . ASP A 1 86 ? -48.525 -39.957 46.462 1.00 55.03 86 ASP A N 1
ATOM 657 C CA . ASP A 1 86 ? -48.733 -40.777 47.672 1.00 55.03 86 ASP A CA 1
ATOM 658 C C . ASP A 1 86 ? -49.278 -40.037 48.906 1.00 55.03 86 ASP A C 1
ATOM 660 O O . ASP A 1 86 ? -49.416 -40.633 49.976 1.00 55.03 86 ASP A O 1
ATOM 664 N N . ILE A 1 87 ? -49.670 -38.763 48.798 1.00 67.69 87 ILE A N 1
ATOM 665 C CA . ILE A 1 87 ? -50.334 -38.079 49.921 1.00 67.69 87 ILE A CA 1
ATOM 666 C C . ILE A 1 87 ? -51.846 -38.361 49.874 1.00 67.69 87 ILE A C 1
ATOM 668 O O . ILE A 1 87 ? -52.647 -37.531 49.445 1.00 67.69 87 ILE A O 1
ATOM 672 N N . GLN A 1 88 ? -52.253 -39.556 50.316 1.00 57.81 88 GLN A N 1
ATOM 673 C CA . GLN A 1 88 ? -53.663 -39.883 50.557 1.00 57.81 88 GLN A CA 1
ATOM 674 C C . GLN A 1 88 ? -54.164 -39.154 51.810 1.00 57.81 88 GLN A C 1
ATOM 676 O O . GLN A 1 88 ? -54.024 -39.630 52.938 1.00 57.81 88 GLN A O 1
ATOM 681 N N . PHE A 1 89 ? -54.787 -37.992 51.620 1.00 59.88 89 PHE A N 1
ATOM 682 C CA . PHE A 1 89 ? -55.587 -37.366 52.668 1.00 59.88 89 PHE A CA 1
ATOM 683 C C . PHE A 1 89 ? -56.897 -38.143 52.821 1.00 59.88 89 PHE A C 1
ATOM 685 O O . PHE A 1 89 ? -57.842 -37.955 52.058 1.00 59.88 89 PHE A O 1
ATOM 692 N N . GLY A 1 90 ? -56.948 -39.041 53.804 1.00 66.69 90 GLY A N 1
ATOM 693 C CA . GLY A 1 90 ? -58.200 -39.675 54.204 1.00 66.69 90 GLY A CA 1
ATOM 694 C C . GLY A 1 90 ? -59.203 -38.609 54.672 1.00 66.69 90 GLY A C 1
ATOM 695 O O . GLY A 1 90 ? -58.848 -37.801 55.536 1.00 66.69 90 GLY A O 1
ATOM 696 N N . PRO A 1 91 ? -60.440 -38.575 54.142 1.00 62.50 91 PRO A N 1
ATOM 697 C CA . PRO A 1 91 ? -61.470 -37.660 54.613 1.00 62.50 91 PRO A CA 1
ATOM 698 C C . PRO A 1 91 ? -61.944 -38.129 55.994 1.00 62.50 91 PRO A C 1
ATOM 700 O O . PRO A 1 91 ? -62.851 -38.947 56.119 1.00 62.50 91 PRO A O 1
ATOM 703 N N . ARG A 1 92 ? -61.279 -37.667 57.057 1.00 53.97 92 ARG A N 1
ATOM 704 C CA . ARG A 1 92 ? -61.746 -37.871 58.430 1.00 53.97 92 ARG A CA 1
ATOM 705 C C . ARG A 1 92 ? -62.719 -36.746 58.763 1.00 53.97 92 ARG A C 1
ATOM 707 O O . ARG A 1 92 ? -62.315 -35.616 59.019 1.00 53.97 92 ARG A O 1
ATOM 714 N N . GLU A 1 93 ? -64.003 -37.076 58.699 1.00 52.91 93 GLU A N 1
ATOM 715 C CA . GLU A 1 93 ? -65.130 -36.227 59.079 1.00 52.91 93 GLU A CA 1
ATOM 716 C C . GLU A 1 93 ? -65.134 -35.990 60.599 1.00 52.91 93 GLU A C 1
ATOM 718 O O . GLU A 1 93 ? -65.788 -36.694 61.363 1.00 52.91 93 GLU A O 1
ATOM 723 N N . GLU A 1 94 ? -64.386 -34.994 61.064 1.00 58.22 94 GLU A N 1
ATOM 724 C CA . GLU A 1 94 ? -64.626 -34.370 62.366 1.00 58.22 94 GLU A CA 1
ATOM 725 C C . GLU A 1 94 ? -65.087 -32.934 62.102 1.00 58.22 94 GLU A C 1
ATOM 727 O O . GLU A 1 94 ? -64.339 -32.116 61.569 1.00 58.22 94 GLU A O 1
ATOM 732 N N . ASN A 1 95 ? -66.352 -32.658 62.445 1.00 64.12 95 ASN A N 1
ATOM 733 C CA . ASN A 1 95 ? -67.060 -31.377 62.317 1.00 64.12 95 ASN A CA 1
ATOM 734 C C . ASN A 1 95 ? -66.487 -30.288 63.250 1.00 64.12 95 ASN A C 1
ATOM 736 O O . ASN A 1 95 ? -67.205 -29.649 64.016 1.00 64.12 95 ASN A O 1
ATOM 740 N N . VAL A 1 96 ? -65.175 -30.081 63.204 1.00 61.62 96 VAL A N 1
ATOM 741 C CA . VAL A 1 96 ? -64.520 -28.862 63.671 1.00 61.62 96 VAL A CA 1
ATOM 742 C C . VAL A 1 96 ? -64.593 -27.876 62.500 1.00 61.62 96 VAL A C 1
ATOM 744 O O . VAL A 1 96 ? -64.378 -28.304 61.365 1.00 61.62 96 VAL A O 1
ATOM 747 N N . PRO A 1 97 ? -64.904 -26.581 62.695 1.00 63.47 97 PRO A N 1
ATOM 748 C CA . PRO A 1 97 ? -64.896 -25.595 61.612 1.00 63.47 97 PRO A CA 1
ATOM 749 C C . PRO A 1 97 ? -63.478 -25.460 61.026 1.00 63.47 97 PRO A C 1
ATOM 751 O O . PRO A 1 97 ? -62.677 -24.624 61.439 1.00 63.47 97 PRO A O 1
ATOM 754 N N . GLY A 1 98 ? -63.151 -26.326 60.062 1.00 60.62 98 GLY A N 1
ATOM 755 C CA . GLY A 1 98 ? -61.805 -26.524 59.519 1.00 60.62 98 GLY A CA 1
ATOM 756 C C . GLY A 1 98 ? -61.248 -25.320 58.762 1.00 60.62 98 GLY A C 1
ATOM 757 O O . GLY A 1 98 ? -60.052 -25.278 58.479 1.00 60.62 98 GLY A O 1
ATOM 758 N N . SER A 1 99 ? -62.079 -24.309 58.487 1.00 70.06 99 SER A N 1
ATOM 759 C CA . SER A 1 99 ? -61.631 -23.069 57.856 1.00 70.06 99 SER A CA 1
ATOM 760 C C . SER A 1 99 ? -60.661 -22.284 58.744 1.00 70.06 99 SER A C 1
ATOM 762 O O . SER A 1 99 ? -59.735 -21.677 58.221 1.00 70.06 99 SER A O 1
ATOM 764 N N . LEU A 1 100 ? -60.819 -22.324 60.074 1.00 73.19 100 LEU A N 1
ATOM 765 C CA . LEU A 1 100 ? -59.956 -21.577 61.000 1.00 73.19 100 LEU A CA 1
ATOM 766 C C . LEU A 1 100 ? -58.547 -22.184 61.106 1.00 73.19 100 LEU A C 1
ATOM 768 O O . LEU A 1 100 ? -57.559 -21.453 61.062 1.00 73.19 100 LEU A O 1
ATOM 772 N N . ILE A 1 101 ? -58.445 -23.516 61.149 1.00 76.00 101 ILE A N 1
ATOM 773 C CA . ILE A 1 101 ? -57.163 -24.229 61.296 1.00 76.00 101 ILE A CA 1
ATOM 774 C C . ILE A 1 101 ? -56.317 -24.126 60.014 1.00 76.00 101 ILE A C 1
ATOM 776 O O . ILE A 1 101 ? -55.096 -23.971 60.081 1.00 76.00 101 ILE A O 1
ATOM 780 N N . MET A 1 102 ? -56.946 -24.170 58.832 1.00 82.62 102 MET A N 1
ATOM 781 C CA . MET A 1 102 ? -56.225 -23.991 57.565 1.00 82.62 102 MET A CA 1
ATOM 782 C C . MET A 1 102 ? -55.670 -22.571 57.408 1.00 82.62 102 MET A C 1
ATOM 784 O O . MET A 1 102 ? -54.531 -22.406 56.971 1.00 82.62 102 MET A O 1
ATOM 788 N N . SER A 1 103 ? -56.441 -21.549 57.788 1.00 83.38 103 SER A N 1
ATOM 789 C CA . SER A 1 103 ? -56.003 -20.155 57.687 1.00 83.38 103 SER A CA 1
ATOM 790 C C . SER A 1 103 ? -54.815 -19.837 58.598 1.00 83.38 103 SER A C 1
ATOM 792 O O . SER A 1 103 ? -53.887 -19.165 58.151 1.00 83.38 103 SER A O 1
ATOM 794 N N . GLU A 1 104 ? -54.782 -20.348 59.833 1.00 86.12 104 GLU A N 1
ATOM 795 C CA . GLU A 1 104 ? -53.626 -20.161 60.727 1.00 86.12 104 GLU A CA 1
ATOM 796 C C . GLU A 1 104 ? -52.359 -20.819 60.180 1.00 86.12 104 GLU A C 1
ATOM 798 O O . GLU A 1 104 ? -51.282 -20.217 60.188 1.00 86.12 104 GLU A O 1
ATOM 803 N N . ARG A 1 105 ? -52.488 -22.040 59.653 1.00 87.50 105 ARG A N 1
ATOM 804 C CA . ARG A 1 105 ? -51.355 -22.779 59.097 1.00 87.50 105 ARG A CA 1
ATOM 805 C C . ARG A 1 105 ? -50.792 -22.087 57.851 1.00 87.50 105 ARG A C 1
ATOM 807 O O . ARG A 1 105 ? -49.577 -21.943 57.735 1.00 87.50 105 ARG A O 1
ATOM 814 N N . LEU A 1 106 ? -51.657 -21.579 56.969 1.00 91.75 106 LEU A N 1
ATOM 815 C CA . LEU A 1 106 ? -51.256 -20.761 55.817 1.00 91.75 106 LEU A CA 1
ATOM 816 C C . LEU A 1 106 ? -50.578 -19.453 56.241 1.00 91.75 106 LEU A C 1
ATOM 818 O O . LEU A 1 106 ? -49.551 -19.089 55.673 1.00 91.75 106 LEU A O 1
ATOM 822 N N . ALA A 1 107 ? -51.102 -18.769 57.261 1.00 92.62 107 ALA A N 1
ATOM 823 C CA . ALA A 1 107 ? -50.505 -17.536 57.768 1.00 92.62 107 ALA A CA 1
ATOM 824 C C . ALA A 1 107 ? -49.107 -17.771 58.365 1.00 92.62 107 ALA A C 1
ATOM 826 O O . ALA A 1 107 ? -48.212 -16.945 58.180 1.00 92.62 107 ALA A O 1
ATOM 827 N N . PHE A 1 108 ? -48.895 -18.898 59.052 1.00 92.94 108 PHE A N 1
ATOM 828 C CA . PHE A 1 108 ? -47.576 -19.282 59.554 1.00 92.94 108 PHE A CA 1
ATOM 829 C C . PHE A 1 108 ? -46.589 -19.561 58.410 1.00 92.94 108 PHE A C 1
ATOM 831 O O . PHE A 1 108 ? -45.481 -19.027 58.418 1.00 92.94 108 PHE A O 1
ATOM 838 N N . HIS A 1 109 ? -47.004 -20.329 57.396 1.00 94.00 109 HIS A N 1
ATOM 839 C CA . HIS A 1 109 ? -46.167 -20.603 56.224 1.00 94.00 109 HIS A CA 1
ATOM 840 C C . HIS A 1 109 ? -45.828 -19.333 55.439 1.00 94.00 109 HIS A C 1
ATOM 842 O O . HIS A 1 109 ? -44.668 -19.140 55.092 1.00 94.00 109 HIS A O 1
ATOM 848 N N . SER A 1 110 ? -46.798 -18.438 55.230 1.00 94.62 110 SER A N 1
ATOM 849 C CA . SER A 1 110 ? -46.563 -17.144 54.576 1.00 94.62 110 SER A CA 1
ATOM 850 C C . SER A 1 110 ? -45.463 -16.357 55.285 1.00 94.62 110 SER A C 1
ATOM 852 O O . SER A 1 110 ? -44.514 -15.926 54.644 1.00 94.62 110 SER A O 1
ATOM 854 N N . LYS A 1 111 ? -45.530 -16.250 56.620 1.00 95.81 111 LYS A N 1
ATOM 855 C CA . LYS A 1 111 ? -44.509 -15.542 57.409 1.00 95.81 111 LYS A CA 1
ATOM 856 C C . LYS A 1 111 ? -43.124 -16.188 57.307 1.00 95.81 111 LYS A C 1
ATOM 858 O O . LYS A 1 111 ? -42.125 -15.474 57.291 1.00 95.81 111 LYS A O 1
ATOM 863 N N . SER A 1 112 ? -43.058 -17.521 57.251 1.00 94.94 112 SER A N 1
ATOM 864 C CA . SER A 1 112 ? -41.798 -18.249 57.046 1.00 94.94 112 SER A CA 1
ATOM 865 C C . SER A 1 112 ? -41.191 -17.933 55.678 1.00 94.94 112 SER A C 1
ATOM 867 O O . SER A 1 112 ? -40.002 -17.633 55.591 1.00 94.94 112 SER A O 1
ATOM 869 N N . TYR A 1 113 ? -42.010 -17.938 54.622 1.00 95.81 113 TYR A N 1
ATOM 870 C CA . TYR A 1 113 ? -41.557 -17.600 53.274 1.00 95.81 113 TYR A CA 1
ATOM 871 C C . TYR A 1 113 ? -41.123 -16.142 53.157 1.00 95.81 113 TYR A C 1
ATOM 873 O O . TYR A 1 113 ? -40.079 -15.877 52.571 1.00 95.81 113 TYR A O 1
ATOM 881 N N . ASP A 1 114 ? -41.856 -15.205 53.759 1.00 95.75 114 ASP A N 1
ATOM 882 C CA . ASP A 1 114 ? -41.476 -13.788 53.760 1.00 95.75 114 ASP A CA 1
ATOM 883 C C . ASP A 1 114 ? -40.081 -13.586 54.373 1.00 95.75 114 ASP A C 1
ATOM 885 O O . ASP A 1 114 ? -39.252 -12.849 53.832 1.00 95.75 114 ASP A O 1
ATOM 889 N N . TYR A 1 115 ? -39.785 -14.296 55.468 1.00 96.44 115 TYR A N 1
ATOM 890 C CA . TYR A 1 115 ? -38.467 -14.280 56.099 1.00 96.44 115 TYR A CA 1
ATOM 891 C C . TYR A 1 115 ? -37.371 -14.864 55.191 1.00 96.44 115 TYR A C 1
ATOM 893 O O . TYR A 1 115 ? -36.304 -14.261 55.044 1.00 96.44 115 TYR A O 1
ATOM 901 N N . GLU A 1 116 ? -37.617 -16.012 54.554 1.00 95.94 116 GLU A N 1
ATOM 902 C CA . GLU A 1 116 ? -36.664 -16.633 53.624 1.00 95.94 116 GLU A CA 1
ATOM 903 C C . GLU A 1 116 ? -36.395 -15.753 52.398 1.00 95.94 116 GLU A C 1
ATOM 905 O O . GLU A 1 116 ? -35.235 -15.545 52.033 1.00 95.94 116 GLU A O 1
ATOM 910 N N . ILE A 1 117 ? -37.443 -15.171 51.811 1.00 96.50 117 ILE A N 1
ATOM 911 C CA . ILE A 1 117 ? -37.345 -14.232 50.688 1.00 96.50 117 ILE A CA 1
ATOM 912 C C . ILE A 1 117 ? -36.502 -13.022 51.094 1.00 96.50 117 ILE A C 1
ATOM 914 O O . ILE A 1 117 ? -35.595 -12.623 50.360 1.00 96.50 117 ILE A O 1
ATOM 918 N N . GLN A 1 118 ? -36.741 -12.457 52.279 1.00 97.56 118 GLN A N 1
ATOM 919 C CA . GLN A 1 118 ? -35.976 -11.313 52.769 1.00 97.56 118 GLN A CA 1
ATOM 920 C C . GLN A 1 118 ? -34.499 -11.663 53.005 1.00 97.56 118 GLN A C 1
ATOM 922 O O . GLN A 1 118 ? -33.615 -10.867 52.676 1.00 97.56 118 GLN A O 1
ATOM 927 N N . LYS A 1 119 ? -34.212 -12.863 53.525 1.00 97.06 119 LYS A N 1
ATOM 928 C 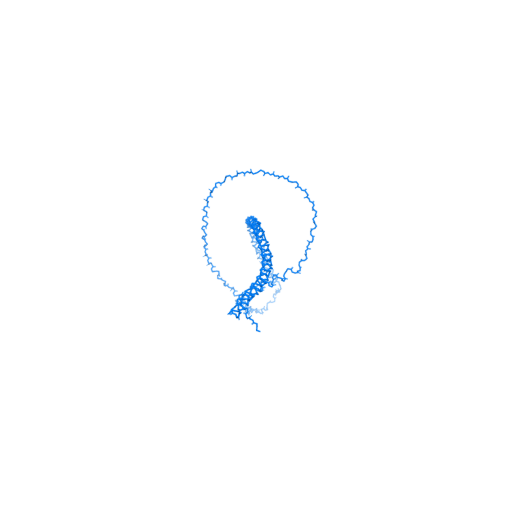CA . LYS A 1 119 ? -32.843 -13.363 53.706 1.00 97.06 119 LYS A CA 1
ATOM 929 C C . LYS A 1 119 ? -32.123 -13.523 52.365 1.00 97.06 119 LYS A C 1
ATOM 931 O O . LYS A 1 119 ? -30.999 -13.046 52.224 1.00 97.06 119 LYS A O 1
ATOM 936 N N . LEU A 1 120 ? -32.769 -14.146 51.378 1.00 97.50 120 LEU A N 1
ATOM 937 C CA . LEU A 1 120 ? -32.213 -14.314 50.032 1.00 97.50 120 LEU A CA 1
ATOM 938 C C . LEU A 1 120 ? -31.980 -12.968 49.345 1.00 97.50 120 LEU A C 1
ATOM 940 O O . LEU A 1 120 ? -30.933 -12.767 48.734 1.00 97.50 120 LEU A O 1
ATOM 944 N N . HIS A 1 121 ? -32.905 -12.021 49.505 1.00 98.00 121 HIS A N 1
ATOM 945 C CA . HIS A 1 121 ? -32.733 -10.659 49.010 1.00 98.00 121 HIS A CA 1
ATOM 946 C C . HIS A 1 121 ? -31.511 -9.971 49.642 1.00 98.00 121 HIS A C 1
ATOM 948 O O . HIS A 1 121 ? -30.758 -9.292 48.946 1.00 98.00 121 HIS A O 1
ATOM 954 N N . GLY A 1 122 ? -31.279 -10.169 50.945 1.00 98.00 122 GLY A N 1
ATOM 955 C CA . GLY A 1 122 ? -30.082 -9.678 51.633 1.00 98.00 122 GLY A CA 1
ATOM 956 C C . GLY A 1 122 ? -28.784 -10.217 51.024 1.00 98.00 122 GLY A C 1
ATOM 957 O O . GLY A 1 122 ? -27.905 -9.431 50.678 1.00 98.00 122 GLY A O 1
ATOM 958 N N . VAL A 1 123 ? -28.702 -11.535 50.817 1.00 97.81 123 VAL A N 1
ATOM 959 C CA . VAL A 1 123 ? -27.530 -12.194 50.207 1.00 97.81 123 VAL A CA 1
ATOM 960 C C . VAL A 1 123 ? -27.313 -11.728 48.765 1.00 97.81 123 VAL A C 1
ATOM 962 O O . VAL A 1 123 ? -26.195 -11.395 48.377 1.00 97.81 123 VAL A O 1
ATOM 965 N N . ALA A 1 124 ? -28.382 -11.648 47.968 1.00 97.75 124 ALA A N 1
ATOM 966 C CA . ALA A 1 124 ? -28.306 -11.176 46.587 1.00 97.75 124 ALA A CA 1
ATOM 967 C C . ALA A 1 124 ? -27.788 -9.731 46.506 1.00 97.75 124 ALA A C 1
ATOM 969 O O . ALA A 1 124 ? -26.978 -9.409 45.635 1.00 97.75 124 ALA A O 1
ATOM 970 N N . LYS A 1 125 ? -28.215 -8.871 47.439 1.00 98.25 125 LYS A N 1
ATOM 971 C CA . LYS A 1 125 ? -27.740 -7.491 47.536 1.00 98.25 125 LYS A CA 1
ATOM 972 C C . LYS A 1 125 ? -26.248 -7.423 47.877 1.00 98.25 125 LYS A C 1
ATOM 974 O O . LYS A 1 125 ? -25.519 -6.709 47.196 1.00 98.25 125 LYS A O 1
ATOM 979 N N . GLU A 1 126 ? -25.786 -8.184 48.869 1.00 98.12 126 GLU A N 1
ATOM 980 C CA . GLU A 1 126 ? -24.367 -8.235 49.257 1.00 98.12 126 GLU A CA 1
ATOM 981 C C . GLU A 1 126 ? -23.478 -8.724 48.102 1.00 98.12 126 GLU A C 1
ATOM 983 O O . GLU A 1 126 ? -22.460 -8.111 47.779 1.00 98.12 126 GLU A O 1
ATOM 988 N N . HIS A 1 127 ? -23.897 -9.786 47.408 1.00 97.75 127 HIS A N 1
ATOM 989 C CA . HIS A 1 127 ? -23.174 -10.297 46.243 1.00 97.75 127 HIS A CA 1
ATOM 990 C C . HIS A 1 127 ? -23.124 -9.277 45.099 1.00 97.75 127 HIS A C 1
ATOM 992 O O . HIS A 1 127 ? -22.096 -9.144 44.431 1.00 97.75 127 HIS A O 1
ATOM 998 N N . HIS A 1 128 ? -24.213 -8.535 44.875 1.00 98.12 128 HIS A N 1
ATOM 999 C CA . HIS A 1 128 ? -24.241 -7.468 43.880 1.00 98.12 128 HIS A CA 1
ATOM 1000 C C . HIS A 1 128 ? -23.259 -6.341 44.227 1.00 98.12 128 HIS A C 1
ATOM 1002 O O . HIS A 1 128 ? -22.518 -5.888 43.355 1.00 98.12 128 HIS A O 1
ATOM 1008 N N . GLU A 1 129 ? -23.207 -5.921 45.493 1.00 98.25 129 GLU A N 1
ATOM 1009 C CA . GLU A 1 129 ? -22.271 -4.895 45.965 1.00 98.25 129 GLU A CA 1
ATOM 1010 C C . GLU A 1 129 ? -20.808 -5.340 45.788 1.00 98.25 129 GLU A C 1
ATOM 1012 O O . GLU A 1 129 ? -20.010 -4.590 45.220 1.00 98.25 129 GLU A O 1
ATOM 1017 N N . LEU A 1 130 ? -20.473 -6.584 46.155 1.00 98.44 130 LEU A N 1
ATOM 1018 C CA . LEU A 1 130 ? -19.138 -7.161 45.943 1.00 98.44 130 LEU A CA 1
ATOM 1019 C C . LEU A 1 130 ? -18.752 -7.217 44.460 1.00 98.44 130 LEU A C 1
ATOM 1021 O O . LEU A 1 130 ? -17.620 -6.891 44.097 1.00 98.44 130 LEU A O 1
ATOM 1025 N N . PHE A 1 131 ? -19.685 -7.606 43.589 1.00 98.12 131 PHE A N 1
ATOM 1026 C CA . PHE A 1 131 ? -19.451 -7.635 42.147 1.00 98.12 131 PHE A CA 1
ATOM 1027 C C . PHE A 1 131 ? -19.173 -6.233 41.595 1.00 98.12 131 PHE A C 1
ATOM 1029 O O . PHE A 1 131 ? -18.202 -6.036 40.863 1.00 98.12 131 PHE A O 1
ATOM 1036 N N . VAL A 1 132 ? -19.985 -5.241 41.973 1.00 98.19 132 VAL A N 1
ATOM 1037 C CA . VAL A 1 132 ? -19.794 -3.847 41.552 1.00 98.19 132 VAL A CA 1
ATOM 1038 C C . VAL A 1 132 ? -18.445 -3.310 42.037 1.00 98.19 132 VAL A C 1
ATOM 1040 O O . VAL A 1 132 ? -17.730 -2.664 41.267 1.00 98.19 132 VAL A O 1
ATOM 1043 N N . GLU A 1 133 ? -18.047 -3.611 43.273 1.00 98.12 133 GLU A N 1
ATOM 1044 C CA . GLU A 1 133 ? -16.739 -3.228 43.809 1.00 98.12 133 GLU A CA 1
ATOM 1045 C C . GLU A 1 133 ? -15.577 -3.884 43.039 1.00 98.12 133 GLU A C 1
ATOM 1047 O O . GLU A 1 133 ? -14.595 -3.222 42.702 1.00 98.12 133 GLU A O 1
ATOM 1052 N N . GLN A 1 134 ? -15.675 -5.171 42.697 1.00 97.69 134 GLN A N 1
ATOM 1053 C CA . GLN A 1 134 ? -14.641 -5.853 41.909 1.00 97.69 134 GLN A CA 1
ATOM 1054 C C . GLN A 1 134 ? -14.545 -5.306 40.480 1.00 97.69 134 GLN A C 1
ATOM 1056 O O . GLN A 1 134 ? -13.443 -5.033 39.997 1.00 97.69 134 GLN A O 1
ATOM 1061 N N . VAL A 1 135 ? -15.683 -5.088 39.817 1.00 96.94 135 VAL A N 1
ATOM 1062 C CA . VAL A 1 135 ? -15.735 -4.529 38.458 1.00 96.94 135 VAL A CA 1
ATOM 1063 C C . VAL A 1 135 ? -15.148 -3.121 38.430 1.00 96.94 135 VAL A C 1
ATOM 1065 O O . VAL A 1 135 ? -14.362 -2.799 37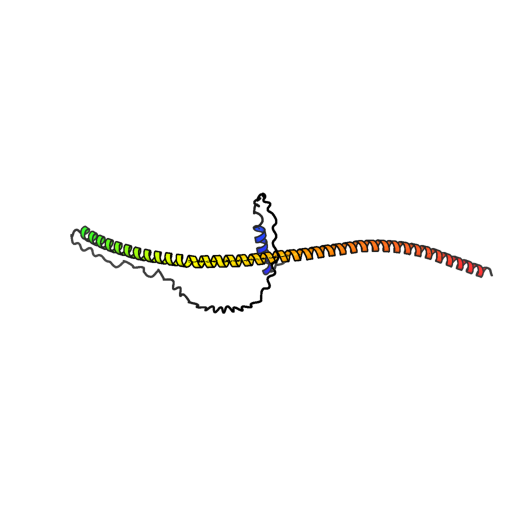.539 1.00 96.94 135 VAL A O 1
ATOM 1068 N N . THR A 1 136 ? -15.473 -2.285 39.416 1.00 98.06 136 THR A N 1
ATOM 1069 C CA . THR A 1 136 ? -14.914 -0.929 39.515 1.00 98.06 136 THR A CA 1
ATOM 1070 C C . THR A 1 136 ? -13.414 -0.944 39.800 1.00 98.06 136 THR A C 1
ATOM 1072 O O . THR A 1 136 ? -12.678 -0.237 39.113 1.00 98.06 136 THR A O 1
ATOM 1075 N N . LYS A 1 137 ? -12.931 -1.813 40.700 1.00 98.06 137 LYS A N 1
ATOM 1076 C CA . LYS A 1 137 ? -11.488 -2.007 40.947 1.00 98.06 137 LYS A CA 1
ATOM 1077 C C . LYS A 1 137 ? -10.729 -2.472 39.703 1.00 98.06 137 LYS A C 1
ATOM 1079 O O . LYS A 1 137 ? -9.593 -2.061 39.485 1.00 98.06 137 LYS A O 1
ATOM 1084 N N . MET A 1 138 ? -11.337 -3.322 38.876 1.00 97.19 138 MET A N 1
ATOM 1085 C CA . MET A 1 138 ? -10.724 -3.809 37.636 1.00 97.19 138 MET A CA 1
ATOM 1086 C C . MET A 1 138 ? -10.795 -2.810 36.478 1.00 97.19 138 MET A C 1
ATOM 1088 O O . MET A 1 138 ? -9.990 -2.899 35.549 1.00 97.19 138 MET A O 1
ATOM 1092 N N . LYS A 1 139 ? -11.724 -1.855 36.517 1.00 97.81 139 LYS A N 1
ATOM 1093 C CA . LYS A 1 139 ? -11.924 -0.883 35.440 1.00 97.81 139 LYS A CA 1
ATOM 1094 C C . LYS A 1 139 ? -10.694 0.000 35.218 1.00 97.81 139 LYS A C 1
ATOM 1096 O O . LYS A 1 139 ? -10.200 0.090 34.098 1.00 97.81 139 LYS A O 1
ATOM 1101 N N . GLU A 1 140 ? -10.152 0.588 36.281 1.00 96.62 140 GLU A N 1
ATOM 1102 C CA . GLU A 1 140 ? -8.996 1.491 36.203 1.00 96.62 140 GLU A CA 1
ATOM 1103 C C . GLU A 1 140 ? -7.733 0.856 35.579 1.00 96.62 140 GLU A C 1
ATOM 1105 O O . GLU A 1 140 ? -7.161 1.451 34.658 1.00 96.62 140 GLU A O 1
ATOM 1110 N N . PRO A 1 141 ? -7.273 -0.348 35.987 1.00 97.31 141 PRO A N 1
ATOM 1111 C CA . PRO A 1 141 ? -6.104 -0.968 35.367 1.00 97.31 141 PRO A CA 1
ATOM 1112 C C . PRO A 1 141 ? -6.362 -1.405 33.919 1.00 97.31 141 PRO A C 1
ATOM 1114 O O . PRO A 1 141 ? -5.425 -1.413 33.116 1.00 97.31 141 PRO A O 1
ATOM 1117 N N . VAL A 1 142 ? -7.603 -1.758 33.563 1.00 98.25 142 VAL A N 1
ATOM 1118 C CA . VAL A 1 142 ? -7.979 -2.058 32.172 1.00 98.25 142 VAL A CA 1
ATOM 1119 C C . VAL A 1 142 ? -7.903 -0.793 31.320 1.00 98.25 142 VAL A C 1
ATOM 1121 O O . VAL A 1 142 ? -7.239 -0.810 30.284 1.00 98.25 142 VAL A O 1
ATOM 1124 N N . ASP A 1 143 ? -8.475 0.316 31.786 1.00 98.12 143 ASP A N 1
ATOM 1125 C CA . ASP A 1 143 ? -8.427 1.606 31.092 1.00 98.12 143 ASP A CA 1
ATOM 1126 C C . ASP A 1 143 ? -6.977 2.087 30.901 1.00 98.12 143 ASP A C 1
ATOM 1128 O O . ASP A 1 143 ? -6.599 2.538 29.814 1.00 98.12 143 ASP A O 1
ATOM 1132 N N . LEU A 1 144 ? -6.118 1.900 31.911 1.00 98.12 144 LEU A N 1
ATOM 1133 C CA . LEU A 1 144 ? -4.689 2.208 31.822 1.00 98.12 144 LEU A CA 1
ATOM 1134 C C . LEU A 1 144 ? -3.969 1.347 30.770 1.00 98.12 144 LEU A C 1
ATOM 1136 O O . LEU A 1 144 ? -3.191 1.872 29.967 1.00 98.12 144 LEU A O 1
ATOM 1140 N N . LYS A 1 145 ? -4.225 0.031 30.745 1.00 97.88 145 LYS A N 1
ATOM 1141 C CA . LYS A 1 145 ? -3.642 -0.882 29.746 1.00 97.88 145 LYS A CA 1
ATOM 1142 C C . LYS A 1 145 ? -4.111 -0.539 28.333 1.00 97.88 145 LYS A C 1
ATOM 1144 O O . LYS A 1 145 ? -3.286 -0.514 27.421 1.00 97.88 145 LYS A O 1
ATOM 1149 N N . ILE A 1 146 ? -5.392 -0.213 28.157 1.00 98.12 146 ILE A N 1
ATOM 1150 C CA . ILE A 1 146 ? -5.958 0.219 26.872 1.00 98.12 146 ILE A CA 1
ATOM 1151 C C . ILE A 1 146 ? -5.303 1.525 26.412 1.00 98.12 146 ILE A C 1
ATOM 1153 O O . ILE A 1 146 ? -4.899 1.636 25.253 1.00 98.12 146 ILE A O 1
ATOM 1157 N N . ALA A 1 147 ? -5.137 2.504 27.305 1.00 98.38 147 ALA A N 1
ATOM 1158 C CA . ALA A 1 147 ? -4.478 3.766 26.982 1.00 98.38 147 ALA A CA 1
ATOM 1159 C C . ALA A 1 147 ? -3.006 3.566 26.580 1.00 98.38 147 ALA A C 1
ATOM 1161 O O . ALA A 1 147 ? -2.557 4.135 25.579 1.00 98.38 147 ALA A O 1
ATOM 1162 N N . LYS A 1 148 ? -2.266 2.718 27.309 1.00 98.31 148 LYS A N 1
ATOM 1163 C CA . LYS A 1 148 ? -0.879 2.363 26.977 1.00 98.31 148 LYS A CA 1
ATOM 1164 C C . LYS A 1 148 ? -0.792 1.688 25.606 1.00 98.31 148 LYS A C 1
ATOM 1166 O O . LYS A 1 148 ? -0.047 2.175 24.755 1.00 98.31 148 LYS A O 1
ATOM 1171 N N . LEU A 1 149 ? -1.606 0.658 25.366 1.00 98.06 149 LEU A N 1
ATOM 1172 C CA . LEU A 1 149 ? -1.664 -0.064 24.092 1.00 98.06 149 LEU A CA 1
ATOM 1173 C C . LEU A 1 149 ? -1.984 0.882 22.927 1.00 98.06 149 LEU A C 1
ATOM 1175 O O . LEU A 1 149 ? -1.304 0.866 21.904 1.00 98.06 149 LEU A O 1
ATOM 1179 N N . LYS A 1 150 ? -2.969 1.771 23.102 1.00 98.25 150 LYS A N 1
ATOM 1180 C CA . LYS A 1 150 ? -3.322 2.791 22.106 1.00 98.25 150 LYS A CA 1
ATOM 1181 C C . LYS A 1 150 ? -2.146 3.721 21.802 1.00 98.25 150 LYS A C 1
ATOM 1183 O O . LYS A 1 150 ? -1.931 4.078 20.646 1.00 98.25 150 LYS A O 1
ATOM 1188 N N . SER A 1 151 ? -1.381 4.115 22.822 1.00 98.31 151 SER A N 1
ATOM 1189 C CA . SER A 1 151 ? -0.212 4.983 22.647 1.00 98.31 151 SER A CA 1
ATOM 1190 C C . SER A 1 151 ? 0.936 4.289 21.904 1.00 98.31 151 SER A C 1
ATOM 1192 O O . SER A 1 151 ? 1.580 4.912 21.061 1.00 98.31 151 SER A O 1
ATOM 1194 N N . GLU A 1 152 ? 1.177 3.006 22.178 1.00 98.31 152 GLU A N 1
ATOM 1195 C CA . GLU A 1 152 ? 2.205 2.204 21.506 1.00 98.31 152 GLU A CA 1
ATOM 1196 C C . GLU A 1 152 ? 1.827 1.940 20.050 1.00 98.31 152 GLU A C 1
ATOM 1198 O O . GLU A 1 152 ? 2.632 2.197 19.156 1.00 98.31 152 GLU A O 1
ATOM 1203 N N . LEU A 1 153 ? 0.572 1.552 19.802 1.00 98.06 153 LEU A N 1
ATOM 1204 C CA . LEU A 1 153 ? 0.047 1.367 18.453 1.00 98.06 153 LEU A CA 1
ATOM 1205 C C . LEU A 1 153 ? 0.140 2.662 17.635 1.00 98.06 153 LEU A C 1
ATOM 1207 O O . LEU A 1 153 ? 0.588 2.636 16.495 1.00 98.06 153 LEU A O 1
ATOM 1211 N N . SER A 1 154 ? -0.216 3.805 18.229 1.00 98.38 154 SER A N 1
ATOM 1212 C CA . SER A 1 154 ? -0.107 5.115 17.575 1.00 98.38 154 SER A CA 1
ATOM 1213 C C . SER A 1 154 ? 1.336 5.446 17.171 1.00 98.38 154 SER A C 1
ATOM 1215 O O . SER A 1 154 ? 1.586 5.863 16.040 1.00 98.38 154 SER A O 1
ATOM 1217 N N . LYS A 1 155 ? 2.311 5.195 18.058 1.00 98.44 155 LYS A N 1
ATOM 1218 C CA . LYS A 1 155 ? 3.738 5.395 17.753 1.00 98.44 155 LYS A CA 1
ATOM 1219 C C . LYS A 1 155 ? 4.211 4.500 16.610 1.00 98.44 155 LYS A C 1
ATOM 1221 O O . LYS A 1 155 ? 4.976 4.954 15.763 1.00 98.44 155 LYS A O 1
ATOM 1226 N N . GLU A 1 156 ? 3.782 3.244 16.590 1.00 97.94 156 GLU A N 1
ATOM 1227 C CA . GLU A 1 156 ? 4.203 2.298 15.558 1.00 97.94 156 GLU A CA 1
ATOM 1228 C C . GLU A 1 156 ? 3.572 2.617 14.196 1.00 97.94 156 GLU A C 1
ATOM 1230 O O . GLU A 1 156 ? 4.270 2.639 13.183 1.00 97.94 156 GLU A O 1
ATOM 1235 N N . VAL A 1 157 ? 2.288 2.993 14.175 1.00 97.94 157 VAL A N 1
ATOM 1236 C CA . VAL A 1 157 ? 1.609 3.496 12.970 1.00 97.94 157 VAL A CA 1
ATOM 1237 C C . VAL A 1 157 ? 2.315 4.740 12.423 1.00 97.94 157 VAL A C 1
ATOM 1239 O O . VAL A 1 157 ? 2.569 4.819 11.223 1.00 97.94 157 VAL A O 1
ATOM 1242 N N . GLN A 1 158 ? 2.723 5.672 13.290 1.00 98.62 158 GLN A N 1
ATOM 1243 C CA . GLN A 1 158 ? 3.449 6.872 12.871 1.00 98.62 158 GLN A CA 1
ATOM 1244 C C . GLN A 1 158 ? 4.814 6.546 12.239 1.00 98.62 158 GLN A C 1
ATOM 1246 O O . GLN A 1 158 ? 5.189 7.146 11.231 1.00 98.62 158 GLN A O 1
ATOM 1251 N N . LYS A 1 159 ? 5.568 5.591 12.799 1.00 98.38 159 LYS A N 1
ATOM 1252 C CA . LYS A 1 159 ? 6.831 5.134 12.189 1.00 98.38 159 LYS A CA 1
ATOM 1253 C C . LYS A 1 159 ? 6.593 4.491 10.826 1.00 98.38 159 LYS A C 1
ATOM 1255 O O . LYS A 1 159 ? 7.353 4.738 9.892 1.00 98.38 159 LYS A O 1
ATOM 1260 N N . MET A 1 160 ? 5.545 3.679 10.701 1.00 97.00 160 MET A N 1
ATOM 1261 C CA . MET A 1 160 ? 5.185 3.030 9.442 1.00 97.00 160 MET A CA 1
ATOM 1262 C C . MET A 1 160 ? 4.839 4.059 8.359 1.00 97.00 160 MET A C 1
ATOM 1264 O O . MET A 1 160 ? 5.311 3.940 7.230 1.00 97.00 160 MET A O 1
ATOM 1268 N N . GLU A 1 161 ? 4.095 5.107 8.714 1.00 97.94 161 GLU A N 1
ATOM 1269 C CA . GLU A 1 161 ? 3.766 6.220 7.817 1.00 97.94 161 GLU A CA 1
ATOM 1270 C C . GLU A 1 161 ? 5.026 6.976 7.353 1.00 97.94 161 GLU A C 1
ATOM 1272 O O . GLU A 1 161 ? 5.210 7.237 6.161 1.00 97.94 161 GLU A O 1
ATOM 1277 N N . GLN A 1 162 ? 5.960 7.257 8.267 1.00 98.38 162 GLN A N 1
ATOM 1278 C CA . GLN A 1 162 ? 7.248 7.873 7.925 1.00 98.38 162 GLN A CA 1
ATOM 1279 C C . GLN A 1 162 ? 8.095 6.987 6.999 1.00 98.38 162 GLN A C 1
ATOM 1281 O O . GLN A 1 162 ? 8.673 7.476 6.029 1.00 98.38 162 GLN A O 1
ATOM 1286 N N . ASN A 1 163 ? 8.134 5.676 7.242 1.00 97.75 163 ASN A N 1
ATOM 1287 C CA . ASN A 1 163 ? 8.845 4.739 6.373 1.00 97.75 163 ASN A CA 1
ATOM 1288 C C . ASN A 1 163 ? 8.211 4.669 4.977 1.00 97.75 163 ASN A C 1
ATOM 1290 O O . ASN A 1 163 ? 8.930 4.641 3.977 1.00 97.75 16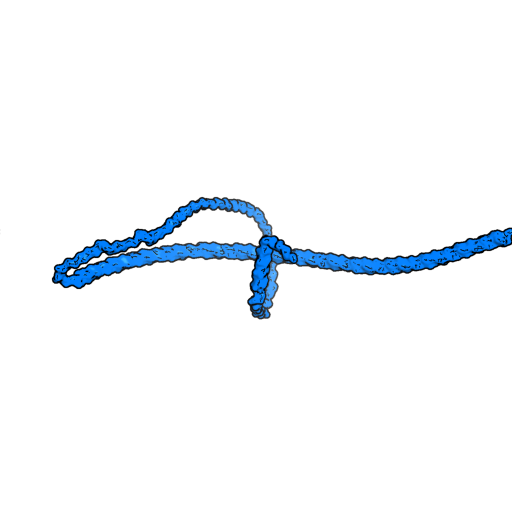3 ASN A O 1
ATOM 1294 N N . TYR A 1 164 ? 6.878 4.686 4.896 1.00 97.12 164 TYR A N 1
ATOM 1295 C CA . TYR A 1 164 ? 6.156 4.680 3.626 1.00 97.12 164 TYR A CA 1
ATOM 1296 C C . TYR A 1 164 ? 6.436 5.941 2.800 1.00 97.12 164 TYR A C 1
ATOM 1298 O O . TYR A 1 164 ? 6.752 5.843 1.616 1.00 97.12 164 TYR A O 1
ATOM 1306 N N . THR A 1 165 ? 6.393 7.124 3.422 1.00 97.94 165 THR A N 1
ATOM 1307 C CA . THR A 1 165 ? 6.705 8.390 2.731 1.00 97.94 165 THR A CA 1
ATOM 1308 C C . THR A 1 165 ? 8.150 8.442 2.227 1.00 97.94 165 THR A C 1
ATOM 1310 O O . THR A 1 165 ? 8.392 8.894 1.106 1.00 97.94 165 THR A O 1
ATOM 1313 N N . LEU A 1 166 ? 9.111 7.917 2.999 1.00 98.06 166 LEU A N 1
ATOM 1314 C CA . LEU A 1 166 ? 10.505 7.802 2.566 1.00 98.06 166 LEU A CA 1
ATOM 1315 C C . LEU A 1 166 ? 10.649 6.866 1.357 1.00 98.06 166 LEU A C 1
ATOM 1317 O O . LEU A 1 166 ? 11.317 7.215 0.381 1.00 98.06 166 LEU A O 1
ATOM 1321 N N . LEU A 1 167 ? 10.013 5.692 1.414 1.00 97.44 167 LEU A N 1
ATOM 1322 C CA . LEU A 1 167 ? 10.037 4.712 0.331 1.00 97.44 167 LEU A CA 1
ATOM 1323 C C . LEU A 1 167 ? 9.406 5.280 -0.946 1.00 97.44 167 LEU A C 1
ATOM 1325 O O . LEU A 1 167 ? 9.975 5.129 -2.025 1.00 97.44 167 LEU A O 1
ATOM 1329 N N . HIS A 1 168 ? 8.276 5.981 -0.824 1.00 96.50 168 HIS A N 1
ATOM 1330 C CA . HIS A 1 168 ? 7.617 6.639 -1.950 1.00 96.50 168 HIS A CA 1
ATOM 1331 C C . HIS A 1 168 ? 8.558 7.632 -2.642 1.00 96.50 168 HIS A C 1
ATOM 1333 O O . HIS A 1 168 ? 8.733 7.572 -3.857 1.00 96.50 168 HIS A O 1
ATOM 1339 N N . GLY A 1 169 ? 9.257 8.472 -1.870 1.00 97.19 169 GLY A N 1
ATOM 1340 C CA . GLY A 1 169 ? 10.240 9.406 -2.422 1.00 97.19 169 GLY A CA 1
ATOM 1341 C C . GLY A 1 169 ? 11.380 8.713 -3.182 1.00 97.19 169 GLY A C 1
ATOM 1342 O O . GLY A 1 169 ? 11.816 9.203 -4.221 1.00 97.19 169 GLY A O 1
ATOM 1343 N N . GLN A 1 170 ? 11.849 7.550 -2.716 1.00 97.69 170 GLN A N 1
ATOM 1344 C CA . GLN A 1 170 ? 12.868 6.767 -3.430 1.00 97.69 170 GLN A CA 1
ATOM 1345 C C . GLN A 1 170 ? 12.330 6.155 -4.731 1.00 97.69 170 GLN A C 1
ATOM 1347 O O . GLN A 1 170 ? 13.012 6.192 -5.759 1.00 97.69 170 GLN A O 1
ATOM 1352 N N . VAL A 1 171 ? 11.108 5.619 -4.703 1.00 97.25 171 VAL A N 1
ATOM 1353 C CA . VAL A 1 171 ? 10.440 5.054 -5.884 1.00 97.25 171 VAL A CA 1
ATOM 1354 C C . VAL A 1 171 ? 10.214 6.127 -6.952 1.00 97.25 171 VAL A C 1
ATOM 1356 O O . VAL A 1 171 ? 10.449 5.861 -8.133 1.00 97.25 171 VAL A O 1
ATOM 1359 N N . ASP A 1 172 ? 9.856 7.352 -6.566 1.00 96.94 172 ASP A N 1
ATOM 1360 C CA . ASP A 1 172 ? 9.683 8.477 -7.494 1.00 96.94 172 ASP A CA 1
ATOM 1361 C C . ASP A 1 172 ? 10.991 8.850 -8.208 1.00 96.94 172 ASP A C 1
ATOM 1363 O O . ASP A 1 172 ? 11.011 9.076 -9.424 1.00 96.94 172 ASP A O 1
ATOM 1367 N N . VAL A 1 173 ? 12.113 8.860 -7.478 1.00 97.50 173 VAL A N 1
ATOM 1368 C CA . VAL A 1 17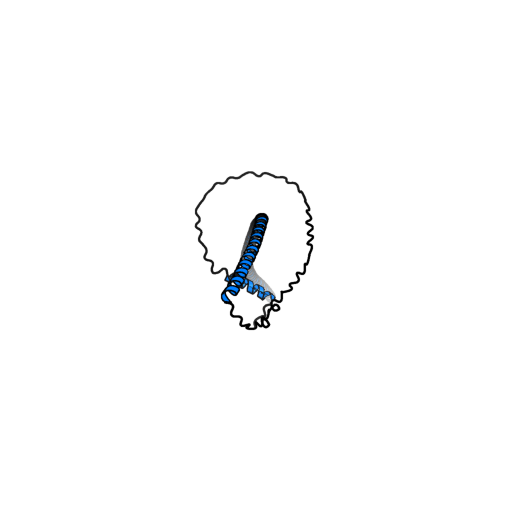3 ? 13.444 9.122 -8.052 1.00 97.50 173 VAL A CA 1
ATOM 1369 C C . VAL A 1 173 ? 13.823 8.040 -9.066 1.00 97.50 173 VAL A C 1
ATOM 1371 O O . VAL A 1 173 ? 14.265 8.362 -10.171 1.00 97.50 173 VAL A O 1
ATOM 1374 N N . ILE A 1 174 ? 13.610 6.763 -8.732 1.00 97.69 174 ILE A N 1
ATOM 1375 C CA . ILE A 1 174 ? 13.881 5.637 -9.641 1.00 97.69 174 ILE A CA 1
ATOM 1376 C C . ILE A 1 174 ? 12.994 5.730 -10.887 1.00 97.69 174 ILE A C 1
ATOM 1378 O O . ILE A 1 174 ? 13.486 5.600 -12.008 1.00 97.69 174 ILE A O 1
ATOM 1382 N N . THR A 1 175 ? 11.703 6.009 -10.707 1.00 97.44 175 THR A N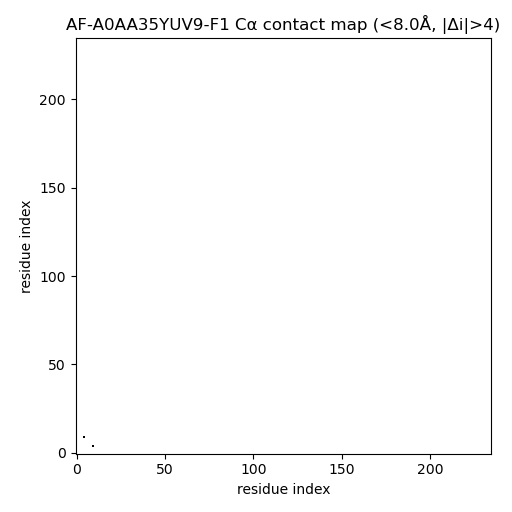 1
ATOM 1383 C CA . THR A 1 175 ? 10.738 6.144 -11.807 1.00 97.44 175 THR A CA 1
ATOM 1384 C C . THR A 1 175 ? 11.136 7.278 -12.751 1.00 97.44 175 THR A C 1
ATOM 1386 O O . THR A 1 175 ? 11.135 7.103 -13.972 1.00 97.44 175 THR A O 1
ATOM 1389 N N . THR A 1 176 ? 11.572 8.412 -12.198 1.00 98.12 176 THR A N 1
ATOM 1390 C CA . THR A 1 176 ? 12.087 9.551 -12.971 1.00 98.12 176 THR A CA 1
ATOM 1391 C C . THR A 1 176 ? 13.341 9.169 -13.759 1.00 98.12 176 THR A C 1
ATOM 1393 O O . THR A 1 176 ? 13.430 9.452 -14.955 1.00 98.12 176 THR A O 1
ATOM 1396 N N . ALA A 1 177 ? 14.291 8.468 -13.134 1.00 98.25 177 ALA A N 1
ATOM 1397 C CA . ALA A 1 177 ? 15.511 8.017 -13.801 1.00 98.25 177 ALA A CA 1
ATOM 1398 C C . ALA A 1 177 ? 15.217 7.036 -14.951 1.00 98.25 177 ALA A C 1
ATOM 1400 O O . ALA A 1 177 ? 15.778 7.175 -16.041 1.00 98.25 177 ALA A O 1
ATOM 1401 N N . ILE A 1 178 ? 14.297 6.087 -14.747 1.00 97.50 178 ILE A N 1
ATOM 1402 C CA . ILE A 1 178 ? 13.847 5.153 -15.789 1.00 97.50 178 ILE A CA 1
ATOM 1403 C C . ILE A 1 178 ? 13.205 5.917 -16.951 1.00 97.50 178 ILE A C 1
ATOM 1405 O O . ILE A 1 178 ? 13.540 5.663 -18.109 1.00 97.50 178 ILE A O 1
ATOM 1409 N N . ALA A 1 179 ? 12.328 6.883 -16.668 1.00 98.31 179 ALA A N 1
ATOM 1410 C CA . ALA A 1 179 ? 11.691 7.699 -17.698 1.00 98.31 179 ALA A CA 1
ATOM 1411 C C . ALA A 1 179 ? 12.722 8.485 -18.530 1.00 98.31 179 ALA A C 1
ATOM 1413 O O . ALA A 1 179 ? 12.646 8.502 -19.763 1.00 98.31 179 ALA A O 1
ATOM 1414 N N . MET A 1 180 ? 13.730 9.078 -17.878 1.00 98.00 180 MET A N 1
ATOM 1415 C CA . MET A 1 180 ? 14.838 9.756 -18.561 1.00 98.00 180 MET A CA 1
ATOM 1416 C C . MET A 1 180 ? 15.635 8.794 -19.451 1.00 98.00 180 MET A C 1
ATOM 1418 O O . MET A 1 180 ? 15.953 9.126 -20.595 1.00 98.00 180 MET A O 1
ATOM 1422 N N . TRP A 1 181 ? 15.924 7.588 -18.959 1.00 98.12 181 TRP A N 1
ATOM 1423 C CA . TRP A 1 181 ? 16.667 6.578 -19.710 1.00 98.12 181 TRP A CA 1
ATOM 1424 C C . TRP A 1 181 ? 15.900 6.088 -20.946 1.00 98.12 181 TRP A C 1
ATOM 1426 O O . TRP A 1 181 ? 16.458 6.032 -22.043 1.00 98.12 181 TRP A O 1
ATOM 1436 N N . LEU A 1 182 ? 14.600 5.818 -20.806 1.00 97.81 182 LEU A N 1
ATOM 1437 C CA . LEU A 1 182 ? 13.730 5.443 -21.925 1.00 97.81 182 LEU A CA 1
ATOM 1438 C C . LEU A 1 182 ? 13.643 6.551 -22.981 1.00 97.81 182 LEU A C 1
ATOM 1440 O O . LEU A 1 182 ? 13.715 6.269 -24.179 1.00 97.81 182 LEU A O 1
ATOM 1444 N N . SER A 1 183 ? 13.545 7.810 -22.547 1.00 97.81 183 SER A N 1
ATOM 1445 C CA . SER A 1 183 ? 13.558 8.974 -23.440 1.00 97.81 183 SER A CA 1
ATOM 1446 C C . SER A 1 183 ? 14.854 9.051 -24.258 1.00 97.81 183 SER A C 1
ATOM 1448 O O . SER A 1 183 ? 14.823 9.231 -25.481 1.00 97.81 183 SER A O 1
ATOM 1450 N N . LEU A 1 184 ? 16.003 8.818 -23.614 1.00 98.00 184 LEU A N 1
ATOM 1451 C CA . LEU A 1 184 ? 17.303 8.787 -24.285 1.00 98.00 184 LEU A CA 1
ATOM 1452 C C . LEU A 1 184 ? 17.385 7.659 -25.324 1.00 98.00 184 LEU A C 1
ATOM 1454 O O . LEU A 1 184 ? 17.785 7.904 -26.464 1.00 98.00 184 LEU A O 1
ATOM 1458 N N . ILE A 1 185 ? 16.969 6.440 -24.965 1.00 97.62 185 ILE A N 1
ATOM 1459 C CA . ILE A 1 185 ? 16.944 5.293 -25.887 1.00 97.62 185 ILE A CA 1
ATOM 1460 C C . ILE A 1 185 ? 16.079 5.599 -27.105 1.00 97.62 185 ILE A C 1
ATOM 1462 O O . ILE A 1 185 ? 16.496 5.357 -28.240 1.00 97.62 185 ILE A O 1
ATOM 1466 N N . LEU A 1 186 ? 14.888 6.159 -26.890 1.00 98.19 186 LEU A N 1
ATOM 1467 C CA . LEU A 1 186 ? 13.983 6.510 -27.975 1.00 98.19 186 LEU A CA 1
ATOM 1468 C C . LEU A 1 186 ? 14.626 7.528 -28.930 1.00 98.19 186 LEU A C 1
ATOM 1470 O O . LEU A 1 186 ? 14.574 7.349 -30.149 1.00 98.19 186 LEU A O 1
ATOM 1474 N N . SER A 1 187 ? 15.298 8.546 -28.387 1.00 98.19 187 SER A N 1
ATOM 1475 C CA .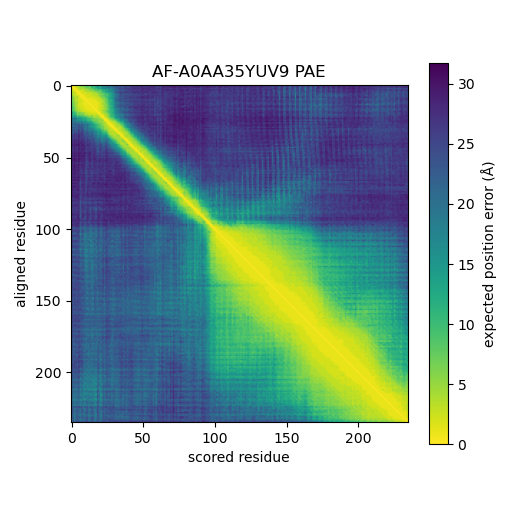 SER A 1 187 ? 16.039 9.546 -29.166 1.00 98.19 187 SER A CA 1
ATOM 1476 C C . SER A 1 187 ? 17.166 8.925 -30.006 1.00 98.19 187 SER A C 1
ATOM 1478 O O . SER A 1 187 ? 17.304 9.219 -31.202 1.00 98.19 187 SER A O 1
ATOM 1480 N N . ILE A 1 188 ? 17.930 7.992 -29.425 1.00 97.56 188 ILE A N 1
ATOM 1481 C CA . ILE A 1 188 ? 18.987 7.249 -30.128 1.00 97.56 188 ILE A CA 1
ATOM 1482 C C . ILE A 1 188 ? 18.391 6.413 -31.265 1.00 97.56 188 ILE A C 1
ATOM 1484 O O . ILE A 1 188 ? 18.896 6.457 -32.387 1.00 97.56 188 ILE A O 1
ATOM 1488 N N . LEU A 1 189 ? 17.293 5.694 -31.021 1.00 97.81 189 LEU A N 1
ATOM 1489 C CA . LEU A 1 189 ? 16.631 4.872 -32.038 1.00 97.81 189 LEU A CA 1
ATOM 1490 C C . LEU A 1 189 ? 16.112 5.709 -33.215 1.00 97.81 189 LEU A C 1
ATOM 1492 O O . LEU A 1 189 ? 16.263 5.311 -34.375 1.00 97.81 189 LEU A O 1
ATOM 1496 N N . ILE A 1 190 ? 15.526 6.878 -32.942 1.00 98.12 190 ILE A N 1
ATOM 1497 C CA . ILE A 1 190 ? 15.077 7.819 -33.979 1.00 98.12 190 ILE A CA 1
ATOM 1498 C C . ILE A 1 190 ? 16.273 8.303 -34.810 1.00 98.12 190 ILE A C 1
ATOM 1500 O O . ILE A 1 190 ? 16.226 8.288 -36.047 1.00 98.12 190 ILE A O 1
ATOM 1504 N N . SER A 1 191 ? 17.367 8.670 -34.142 1.00 97.25 191 SER A N 1
ATOM 1505 C CA . SER A 1 191 ? 18.600 9.132 -34.785 1.00 97.25 191 SER A CA 1
ATOM 1506 C C . SER A 1 191 ? 19.230 8.045 -35.660 1.00 97.25 191 SER A C 1
ATOM 1508 O O . SER A 1 191 ? 19.558 8.294 -36.823 1.00 97.25 191 SER A O 1
ATOM 1510 N N . LEU A 1 192 ? 19.310 6.812 -35.157 1.00 97.38 192 LEU A N 1
ATOM 1511 C CA . LEU A 1 192 ? 19.843 5.662 -35.883 1.00 97.38 192 LEU A CA 1
ATOM 1512 C C . LEU A 1 192 ? 19.019 5.363 -37.142 1.00 97.38 192 LEU A C 1
ATOM 1514 O O . LEU A 1 192 ? 19.582 5.203 -38.226 1.00 97.38 192 LEU A O 1
ATOM 1518 N N . LYS A 1 193 ? 17.683 5.382 -37.040 1.00 98.19 193 LYS A N 1
ATOM 1519 C CA . LYS A 1 193 ? 16.787 5.233 -38.201 1.00 98.19 193 LYS A CA 1
ATOM 1520 C C . LYS A 1 193 ? 17.022 6.326 -39.247 1.00 98.19 193 LYS A C 1
ATOM 1522 O O . LYS A 1 193 ? 16.992 6.050 -40.449 1.00 98.19 193 LYS A O 1
ATOM 1527 N N . SER A 1 194 ? 17.267 7.565 -38.820 1.00 97.75 194 SER A N 1
ATOM 1528 C CA . SER A 1 194 ? 17.589 8.677 -39.725 1.00 97.75 194 SER A CA 1
ATOM 1529 C C . SER A 1 194 ? 18.921 8.454 -40.454 1.00 97.75 194 SER A C 1
ATOM 1531 O O . SER A 1 194 ? 18.993 8.604 -41.678 1.00 97.75 194 SER A O 1
ATOM 1533 N N . ILE A 1 195 ? 19.958 8.020 -39.731 1.00 97.62 195 ILE A N 1
ATOM 1534 C CA . ILE A 1 195 ? 21.277 7.696 -40.294 1.00 97.62 195 ILE A CA 1
ATOM 1535 C C . ILE A 1 195 ? 21.173 6.535 -41.287 1.00 97.62 195 ILE A C 1
ATOM 1537 O O . ILE A 1 195 ? 21.653 6.658 -42.413 1.00 97.62 195 ILE A O 1
ATOM 1541 N N . GLN A 1 196 ? 20.470 5.456 -40.936 1.00 97.75 196 GLN A N 1
ATOM 1542 C CA . GLN A 1 196 ? 20.252 4.309 -41.820 1.00 97.75 196 GLN A CA 1
ATOM 1543 C C . GLN A 1 196 ? 19.600 4.735 -43.144 1.00 97.75 196 GLN A C 1
ATOM 1545 O O . GLN A 1 196 ? 20.067 4.361 -44.221 1.00 97.75 196 GLN A O 1
ATOM 1550 N N . LYS A 1 197 ? 18.569 5.593 -43.090 1.00 98.19 197 LYS A N 1
ATOM 1551 C CA . LYS A 1 197 ? 17.935 6.161 -44.294 1.00 98.19 197 LYS A CA 1
ATOM 1552 C C . LYS A 1 197 ? 18.917 6.983 -45.136 1.00 98.19 197 LYS A C 1
ATOM 1554 O O . LYS A 1 197 ? 18.837 6.962 -46.365 1.00 98.19 197 LYS A O 1
ATOM 1559 N N . ARG A 1 198 ? 19.834 7.731 -44.514 1.00 97.50 198 ARG A N 1
ATOM 1560 C CA . ARG A 1 198 ? 20.875 8.494 -45.229 1.00 97.50 198 ARG A CA 1
ATOM 1561 C C . ARG A 1 198 ? 21.884 7.563 -45.904 1.00 97.50 198 ARG A C 1
ATOM 1563 O O . ARG A 1 198 ? 22.100 7.715 -47.103 1.00 97.50 198 ARG A O 1
ATOM 1570 N N . ILE A 1 199 ? 22.412 6.576 -45.181 1.00 97.31 199 ILE A N 1
ATOM 1571 C CA . ILE A 1 199 ? 23.360 5.581 -45.708 1.00 97.31 199 ILE A CA 1
ATOM 1572 C C . ILE A 1 199 ? 22.748 4.830 -46.894 1.00 97.31 199 ILE A C 1
ATOM 1574 O O . ILE A 1 199 ? 23.377 4.740 -47.946 1.00 97.31 199 ILE A O 1
ATOM 1578 N N . LEU A 1 200 ? 21.496 4.376 -46.774 1.00 97.94 200 LEU A N 1
ATOM 1579 C CA . LEU A 1 200 ? 20.797 3.670 -47.849 1.00 97.94 200 LEU A CA 1
ATOM 1580 C C . LEU A 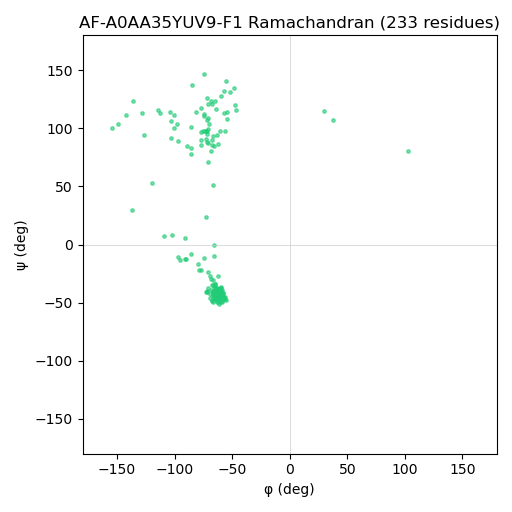1 200 ? 20.672 4.530 -49.119 1.00 97.94 200 LEU A C 1
ATOM 1582 O O . LEU A 1 200 ? 20.916 4.049 -50.226 1.00 97.94 200 LEU A O 1
ATOM 1586 N N . ARG A 1 201 ? 20.347 5.824 -48.974 1.00 97.88 201 ARG A N 1
ATOM 1587 C CA . ARG A 1 201 ? 20.304 6.764 -50.109 1.00 97.88 201 ARG A CA 1
ATOM 1588 C C . ARG A 1 201 ? 21.683 6.971 -50.742 1.00 97.88 201 ARG A C 1
ATOM 1590 O O . ARG A 1 201 ? 21.771 6.993 -51.968 1.00 97.88 201 ARG A O 1
ATOM 1597 N N . CYS A 1 202 ? 22.741 7.101 -49.940 1.00 97.94 202 CYS A N 1
ATOM 1598 C CA . CYS A 1 202 ? 24.113 7.249 -50.437 1.00 97.94 202 CYS A CA 1
ATOM 1599 C C . CYS A 1 202 ? 24.591 5.996 -51.178 1.00 97.94 202 CYS A C 1
ATOM 1601 O O . CYS A 1 202 ? 25.089 6.110 -52.295 1.00 97.94 202 CYS A O 1
ATOM 1603 N N . SER A 1 203 ? 24.367 4.810 -50.608 1.00 97.31 203 SER A N 1
ATOM 1604 C CA . SER A 1 203 ? 24.690 3.527 -51.241 1.00 97.31 203 SER A CA 1
ATOM 1605 C C . SER A 1 203 ? 23.974 3.371 -52.586 1.00 97.31 203 SER A C 1
ATOM 1607 O O . SER A 1 203 ? 24.615 3.060 -53.589 1.00 97.31 203 SER A O 1
ATOM 1609 N N . LYS A 1 204 ? 22.675 3.703 -52.654 1.00 98.06 204 LYS A N 1
ATOM 1610 C CA . LYS A 1 204 ? 21.910 3.678 -53.911 1.00 98.06 204 LYS A CA 1
ATOM 1611 C C . LYS A 1 204 ? 22.505 4.611 -54.973 1.00 98.06 204 LYS A C 1
ATOM 1613 O O . LYS A 1 204 ? 22.642 4.212 -56.125 1.00 98.06 204 LYS A O 1
ATOM 1618 N N . ARG A 1 205 ? 22.894 5.837 -54.599 1.00 97.75 205 ARG A N 1
ATOM 1619 C CA . ARG A 1 205 ? 23.568 6.775 -55.520 1.00 97.75 205 ARG A CA 1
ATOM 1620 C C . ARG A 1 205 ? 24.920 6.237 -55.986 1.00 97.75 205 ARG A C 1
ATOM 1622 O O . ARG A 1 205 ? 25.214 6.298 -57.175 1.00 97.75 205 ARG A O 1
ATOM 1629 N N . TRP A 1 206 ? 25.721 5.692 -55.075 1.00 97.75 206 TRP A N 1
ATOM 1630 C CA . TRP A 1 206 ? 27.042 5.155 -55.392 1.00 97.75 206 TRP A CA 1
ATOM 1631 C C . TRP A 1 206 ? 26.967 3.949 -56.336 1.00 97.75 206 TRP A C 1
ATOM 1633 O O . TRP A 1 206 ? 27.684 3.920 -57.333 1.00 97.75 206 TRP A O 1
ATOM 1643 N N . MET A 1 207 ? 26.038 3.014 -56.104 1.00 96.50 207 MET A N 1
ATOM 1644 C CA . MET A 1 207 ? 25.797 1.893 -57.021 1.00 96.50 207 MET A CA 1
ATOM 1645 C C . MET A 1 207 ? 25.400 2.365 -58.423 1.00 96.50 207 MET A C 1
ATOM 1647 O O . MET A 1 207 ? 25.911 1.834 -59.408 1.00 96.50 207 MET A O 1
ATOM 1651 N N . ASN A 1 208 ? 24.549 3.392 -58.527 1.00 97.06 208 ASN A N 1
ATOM 1652 C CA . ASN A 1 208 ? 24.187 3.972 -59.820 1.00 97.06 208 ASN A CA 1
ATOM 1653 C C . ASN A 1 208 ? 25.413 4.560 -60.540 1.00 97.06 208 ASN A C 1
ATOM 1655 O O . ASN A 1 208 ? 25.622 4.278 -61.718 1.00 97.06 208 ASN A O 1
ATOM 1659 N N . HIS A 1 209 ? 26.257 5.326 -59.838 1.00 97.06 209 HIS A N 1
ATOM 1660 C CA . HIS A 1 209 ? 27.503 5.852 -60.410 1.00 97.06 209 HIS A CA 1
ATOM 1661 C C . HIS A 1 209 ? 28.447 4.733 -60.858 1.00 97.06 209 HIS A C 1
ATOM 1663 O O . HIS A 1 209 ? 28.974 4.786 -61.967 1.00 97.06 209 HIS A O 1
ATOM 1669 N N . TYR A 1 210 ? 28.621 3.696 -60.038 1.00 97.00 210 TYR A N 1
ATOM 1670 C CA . TYR A 1 210 ? 29.453 2.544 -60.372 1.00 97.00 210 TYR A CA 1
ATOM 1671 C C . TYR A 1 210 ? 28.956 1.819 -61.632 1.00 97.00 210 TYR A C 1
ATOM 1673 O O . TYR A 1 210 ? 29.758 1.505 -62.510 1.00 97.00 210 TYR A O 1
ATOM 1681 N N . GLN A 1 211 ? 27.642 1.599 -61.772 1.00 96.25 211 GLN A N 1
ATOM 1682 C CA . GLN A 1 211 ? 27.064 0.981 -62.971 1.00 96.25 211 GLN A CA 1
ATOM 1683 C C . GLN A 1 211 ? 27.303 1.817 -64.235 1.00 96.25 211 GLN A C 1
ATOM 1685 O O . GLN A 1 211 ? 27.687 1.265 -65.270 1.00 96.25 211 GLN A O 1
ATOM 1690 N N . VAL A 1 212 ? 27.124 3.140 -64.154 1.00 97.25 212 VAL A N 1
ATOM 1691 C CA . VAL A 1 212 ? 27.390 4.055 -65.276 1.00 97.25 212 VAL A CA 1
ATOM 1692 C C . VAL A 1 212 ? 28.871 4.020 -65.660 1.00 97.25 212 VAL A C 1
ATOM 1694 O O . VAL A 1 212 ? 29.192 3.795 -66.828 1.00 97.25 212 VAL A O 1
ATOM 1697 N N . SER A 1 213 ? 29.778 4.155 -64.690 1.00 95.81 213 SER A N 1
ATOM 1698 C CA . SER A 1 213 ? 31.225 4.106 -64.930 1.00 95.81 213 SER A CA 1
ATOM 1699 C C . SER A 1 213 ? 31.673 2.763 -65.513 1.00 95.81 213 SER A C 1
ATOM 1701 O O . SER A 1 213 ? 32.443 2.736 -66.472 1.00 95.81 213 SER A O 1
ATOM 1703 N N . ARG A 1 214 ? 31.145 1.641 -65.005 1.00 96.00 214 ARG A N 1
ATOM 1704 C CA . ARG A 1 214 ? 31.419 0.295 -65.534 1.00 96.00 214 ARG A CA 1
ATOM 1705 C C . ARG A 1 214 ? 30.957 0.150 -66.985 1.00 96.00 214 ARG A C 1
ATOM 1707 O O . ARG A 1 214 ? 31.703 -0.372 -67.807 1.00 96.00 214 ARG A O 1
ATOM 1714 N N . SER A 1 215 ? 29.753 0.628 -67.308 1.00 97.38 215 SER A N 1
ATOM 1715 C CA . SER A 1 215 ? 29.219 0.636 -68.678 1.00 97.38 215 SER A CA 1
ATOM 1716 C C . SER A 1 215 ? 30.127 1.417 -69.637 1.00 97.38 215 SER A C 1
ATOM 1718 O O . SER A 1 215 ? 30.462 0.923 -70.715 1.00 97.38 215 SER A O 1
ATOM 1720 N N . LEU A 1 216 ? 30.598 2.602 -69.232 1.00 96.75 216 LEU A N 1
ATOM 1721 C CA . LEU A 1 216 ? 31.519 3.417 -70.032 1.00 96.75 216 LEU A CA 1
ATOM 1722 C C . LEU A 1 216 ? 32.884 2.744 -70.226 1.00 96.75 216 LEU A C 1
ATOM 1724 O O . LEU A 1 216 ? 33.393 2.710 -71.346 1.00 96.75 216 LEU A O 1
ATOM 1728 N N . PHE A 1 217 ? 33.449 2.168 -69.166 1.00 95.88 217 PHE A N 1
ATOM 1729 C CA . PHE A 1 217 ? 34.732 1.469 -69.223 1.00 95.88 217 PHE A CA 1
ATOM 1730 C C . PHE A 1 217 ? 34.689 0.250 -70.160 1.00 95.88 217 PHE A C 1
ATOM 1732 O O . PHE A 1 217 ? 35.560 0.094 -71.014 1.00 95.88 217 PHE A O 1
ATOM 1739 N N . LEU A 1 218 ? 33.632 -0.567 -70.081 1.00 95.88 218 LEU A N 1
ATOM 1740 C CA . LEU A 1 218 ? 33.439 -1.707 -70.987 1.00 95.88 218 LEU A CA 1
ATOM 1741 C C . LEU A 1 218 ? 33.293 -1.265 -72.450 1.00 95.88 218 LEU A C 1
ATOM 1743 O O . LEU A 1 218 ? 33.881 -1.880 -73.340 1.00 95.88 218 LEU A O 1
ATOM 1747 N N . ARG A 1 219 ? 32.563 -0.169 -72.711 1.00 96.12 219 ARG A N 1
ATOM 1748 C CA . ARG A 1 219 ? 32.461 0.418 -74.060 1.00 96.12 219 ARG A CA 1
ATOM 1749 C C . ARG A 1 219 ? 33.822 0.874 -74.590 1.00 96.12 219 ARG A C 1
ATOM 1751 O O . ARG A 1 219 ? 34.085 0.713 -75.780 1.00 96.12 219 ARG A O 1
ATOM 1758 N N . LEU A 1 220 ? 34.677 1.436 -73.735 1.00 96.62 220 LEU A N 1
ATOM 1759 C CA . LEU A 1 220 ? 36.023 1.865 -74.115 1.00 96.62 220 LEU A CA 1
ATOM 1760 C C . LEU A 1 220 ? 36.915 0.671 -74.480 1.00 96.62 220 LEU A C 1
ATOM 1762 O O . LEU A 1 220 ? 37.501 0.674 -75.561 1.00 96.62 220 LEU A O 1
ATOM 1766 N N . ILE A 1 221 ? 36.958 -0.369 -73.637 1.00 96.00 221 ILE A N 1
ATOM 1767 C CA . ILE A 1 221 ? 37.710 -1.606 -73.917 1.00 96.00 221 ILE A CA 1
ATOM 1768 C C . ILE A 1 221 ? 37.264 -2.221 -75.245 1.00 96.00 221 ILE A C 1
ATOM 1770 O O . ILE A 1 221 ? 38.095 -2.562 -76.086 1.00 96.00 221 ILE A O 1
ATOM 1774 N N . PHE A 1 222 ? 35.951 -2.321 -75.467 1.00 95.88 222 PHE A N 1
ATOM 1775 C CA . PHE A 1 222 ? 35.407 -2.867 -76.707 1.00 95.88 222 PHE A CA 1
ATOM 1776 C C . PHE A 1 222 ? 35.879 -2.083 -77.941 1.00 95.88 222 PHE A C 1
ATOM 1778 O O . PHE A 1 222 ? 36.275 -2.683 -78.940 1.00 95.88 222 PHE A O 1
ATOM 1785 N N . ARG A 1 223 ? 35.899 -0.743 -77.869 1.00 94.94 223 ARG A N 1
ATOM 1786 C CA . ARG A 1 223 ? 36.402 0.112 -78.959 1.00 94.94 223 ARG A CA 1
ATOM 1787 C C . ARG A 1 223 ? 37.887 -0.104 -79.237 1.00 94.94 223 ARG A C 1
ATOM 1789 O O . ARG A 1 223 ? 38.260 -0.178 -80.405 1.00 94.94 223 ARG A O 1
ATOM 1796 N N . ILE A 1 224 ? 38.713 -0.211 -78.196 1.00 95.38 224 ILE A N 1
ATOM 1797 C CA . ILE A 1 224 ? 40.154 -0.468 -78.340 1.00 95.38 224 ILE A CA 1
ATOM 1798 C C . ILE A 1 224 ? 40.373 -1.812 -79.042 1.00 95.38 224 ILE A C 1
ATOM 1800 O O . ILE A 1 224 ? 41.063 -1.867 -80.056 1.00 95.38 224 ILE A O 1
ATOM 1804 N N . ASN A 1 225 ? 39.707 -2.871 -78.575 1.00 93.75 225 ASN A N 1
ATOM 1805 C CA . ASN A 1 225 ? 39.825 -4.206 -79.164 1.00 93.75 225 ASN A CA 1
ATOM 1806 C C . ASN A 1 225 ? 39.385 -4.240 -80.636 1.00 93.75 225 ASN A C 1
ATOM 1808 O O . ASN A 1 225 ? 40.063 -4.842 -81.464 1.00 93.75 225 ASN A O 1
ATOM 1812 N N . GLN A 1 226 ? 38.297 -3.547 -80.989 1.00 94.12 226 GLN A N 1
ATOM 1813 C CA . GLN A 1 226 ? 37.846 -3.409 -82.379 1.00 94.12 226 GLN A CA 1
ATOM 1814 C C . GLN A 1 226 ? 38.885 -2.713 -83.270 1.00 94.12 226 GLN A C 1
ATOM 1816 O O . GLN A 1 226 ? 39.108 -3.132 -84.403 1.00 94.12 226 GLN A O 1
ATOM 1821 N N . GLN A 1 227 ? 39.539 -1.657 -82.777 1.00 95.12 227 GLN A N 1
ATOM 1822 C CA . GLN A 1 227 ? 40.598 -0.978 -83.529 1.00 95.12 227 GLN A CA 1
ATOM 1823 C C . GLN A 1 227 ? 41.831 -1.864 -83.713 1.00 95.12 227 GLN A C 1
ATOM 1825 O O . GLN A 1 227 ? 42.375 -1.906 -84.815 1.00 95.12 227 GLN A O 1
ATOM 1830 N N . SER A 1 228 ? 42.250 -2.582 -82.669 1.00 94.56 228 SER A N 1
ATOM 1831 C CA . SER A 1 228 ? 43.362 -3.534 -82.754 1.00 94.56 228 SER A CA 1
ATOM 1832 C C . SER A 1 228 ? 43.077 -4.638 -83.773 1.00 94.56 228 SER A C 1
ATOM 1834 O O . SER A 1 228 ? 43.931 -4.934 -84.603 1.00 94.56 228 SER A O 1
ATOM 1836 N N . LEU A 1 229 ? 41.855 -5.181 -83.778 1.00 93.69 229 LEU A N 1
ATOM 1837 C CA . LEU A 1 229 ? 41.436 -6.200 -84.739 1.00 93.69 229 LEU A CA 1
ATOM 1838 C C . LEU A 1 229 ? 41.470 -5.671 -86.180 1.00 93.69 229 LEU A C 1
ATOM 1840 O O . LEU A 1 229 ? 42.002 -6.336 -87.060 1.00 93.69 229 LEU A O 1
ATOM 1844 N N . LYS A 1 230 ? 40.975 -4.450 -86.425 1.00 94.50 230 LYS A N 1
ATOM 1845 C CA . LYS A 1 230 ? 41.041 -3.830 -87.759 1.00 94.50 230 LYS A CA 1
ATOM 1846 C C . LYS A 1 230 ? 42.475 -3.700 -88.268 1.00 94.50 230 LYS A C 1
ATOM 1848 O O . LYS A 1 230 ? 42.717 -3.980 -89.434 1.00 94.50 230 LYS A O 1
ATOM 1853 N N . ARG A 1 231 ? 43.420 -3.304 -87.409 1.00 93.44 231 ARG A N 1
ATOM 1854 C CA . ARG A 1 231 ? 44.837 -3.189 -87.798 1.00 93.44 231 ARG A CA 1
ATOM 1855 C C . ARG A 1 231 ? 45.456 -4.538 -88.164 1.00 93.44 231 ARG A C 1
ATOM 1857 O O . ARG A 1 231 ? 46.286 -4.573 -89.058 1.00 93.44 231 ARG A O 1
ATOM 1864 N N . LEU A 1 232 ? 45.044 -5.623 -87.509 1.00 94.38 232 LEU A N 1
ATOM 1865 C CA . LEU A 1 232 ? 45.527 -6.972 -87.820 1.00 94.38 232 LEU A CA 1
ATOM 1866 C C . LEU A 1 232 ? 45.047 -7.496 -89.180 1.00 94.38 232 LEU A C 1
ATOM 1868 O O . LEU A 1 232 ? 45.728 -8.325 -89.757 1.00 94.38 232 LEU A O 1
ATOM 1872 N N . PHE A 1 233 ? 43.899 -7.037 -89.681 1.00 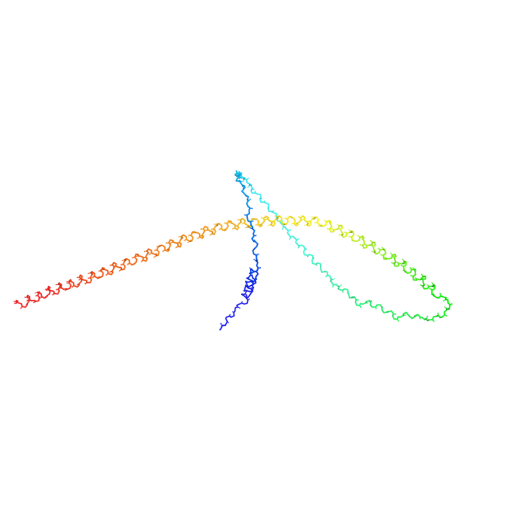92.25 233 PHE A N 1
ATOM 1873 C CA . PHE A 1 233 ? 43.367 -7.461 -90.985 1.00 92.25 233 PHE A CA 1
ATOM 1874 C C . PHE A 1 233 ? 43.825 -6.592 -92.166 1.00 92.25 233 PHE A C 1
ATOM 1876 O O . PHE A 1 233 ? 43.577 -6.951 -93.313 1.00 92.25 233 PHE A O 1
ATOM 1883 N N . LEU A 1 234 ? 44.414 -5.426 -91.897 1.00 87.56 234 LEU A N 1
ATOM 1884 C CA . LEU A 1 234 ? 44.867 -4.471 -92.917 1.00 87.56 234 LEU A CA 1
ATOM 1885 C C . LEU A 1 234 ? 46.363 -4.593 -93.246 1.00 87.56 234 LEU A C 1
ATOM 1887 O O . LEU A 1 234 ? 46.803 -3.979 -94.215 1.00 87.56 234 LEU A O 1
ATOM 1891 N N . ASN A 1 235 ? 47.112 -5.360 -92.453 1.00 78.06 235 ASN A N 1
ATOM 1892 C CA . ASN A 1 235 ? 48.503 -5.739 -92.704 1.00 78.06 235 ASN A CA 1
ATOM 1893 C C . ASN A 1 235 ? 48.558 -7.187 -93.187 1.00 78.06 235 ASN A C 1
ATOM 1895 O O . ASN A 1 235 ? 49.447 -7.479 -94.013 1.00 78.06 235 ASN A O 1
#

Secondary structure (DSSP, 8-state):
------HHHHHHHHHHHHHHHHSTT---------------------------------------------------TTS-----TT---------S-HHHHHHHHHHHHHHHHHHHHHHHHHHHHHHHHHHHHHHHHHHHHHHHHHHHHHHHHHHHHHHHHHHHHHHHHHHHHHHHHHHHHHHHHHHHHHHHHHHHHHHHHHHHHHHHHHHHHHHHHHHHHHHHHHHHHHHHHH-

Radius of gyration: 53.0 Å; Cα contacts (8 Å, |Δi|>4): 1; chains: 1; bounding box: 116×72×157 Å

Organism: Lactuca saligna (NCBI:txid75948)